Protein AF-A0A6G1RM75-F1 (afdb_monomer)

pLDDT: mean 82.22, std 10.45, range [42.59, 94.31]

Organism: NCBI:txid2861861

Structure (mmCIF, N/CA/C/O backbone):
data_AF-A0A6G1RM75-F1
#
_entry.id   AF-A0A6G1RM75-F1
#
loop_
_atom_site.group_PDB
_atom_site.id
_atom_site.type_symbol
_atom_site.label_atom_id
_atom_site.label_alt_id
_atom_site.label_comp_id
_atom_site.label_asym_id
_atom_site.label_entity_id
_atom_site.label_seq_id
_atom_site.pdbx_PDB_ins_code
_atom_site.Cartn_x
_atom_site.Cartn_y
_atom_site.Cartn_z
_atom_site.occupancy
_atom_site.B_iso_or_equiv
_atom_site.auth_seq_id
_atom_site.auth_comp_id
_atom_site.auth_asym_id
_atom_site.auth_atom_id
_atom_site.pdbx_PDB_model_num
ATOM 1 N N . PRO A 1 1 ? 37.727 2.364 -13.335 1.00 48.12 1 PRO A N 1
ATOM 2 C CA . PRO A 1 1 ? 36.767 2.348 -14.468 1.00 48.12 1 PRO A CA 1
ATOM 3 C C . PRO A 1 1 ? 36.739 3.735 -15.129 1.00 48.12 1 PRO A C 1
ATOM 5 O O . PRO A 1 1 ? 36.693 4.716 -14.390 1.00 48.12 1 PRO A O 1
ATOM 8 N N . PRO A 1 2 ? 36.860 3.848 -16.465 1.00 53.53 2 PRO A N 1
ATOM 9 C CA . PRO A 1 2 ? 36.767 5.145 -17.134 1.00 53.53 2 PRO A CA 1
ATOM 10 C C . PRO A 1 2 ? 35.375 5.752 -16.913 1.00 53.53 2 PRO A C 1
ATOM 12 O O . PRO A 1 2 ? 34.381 5.029 -16.854 1.00 53.53 2 PRO A O 1
ATOM 15 N N . SER A 1 3 ? 35.308 7.073 -16.757 1.00 58.34 3 SER A N 1
ATOM 16 C CA . SER A 1 3 ? 34.058 7.808 -16.573 1.00 58.34 3 SER A CA 1
ATOM 17 C C . SER A 1 3 ? 33.200 7.714 -17.839 1.00 58.34 3 SER A C 1
ATOM 19 O O . SER A 1 3 ? 33.550 8.264 -18.885 1.00 58.34 3 SER A O 1
ATOM 21 N N . CYS A 1 4 ? 32.068 7.010 -17.741 1.00 59.19 4 CYS A N 1
ATOM 22 C CA . CYS A 1 4 ? 31.137 6.788 -18.853 1.00 59.19 4 CYS A CA 1
ATOM 23 C C . CYS A 1 4 ? 30.485 8.075 -19.396 1.00 59.19 4 CYS A C 1
ATOM 25 O O . CYS A 1 4 ? 30.002 8.064 -20.524 1.00 59.19 4 CYS A O 1
ATOM 27 N N . ASP A 1 5 ? 30.534 9.184 -18.652 1.00 59.59 5 ASP A N 1
ATOM 28 C CA . ASP A 1 5 ? 29.843 10.439 -18.986 1.00 59.59 5 ASP A CA 1
ATOM 29 C C . ASP A 1 5 ? 30.805 11.579 -19.367 1.00 59.59 5 ASP A C 1
ATOM 31 O O . ASP A 1 5 ? 30.574 12.743 -19.058 1.00 59.59 5 ASP A O 1
ATOM 35 N N . SER A 1 6 ? 31.921 11.264 -20.031 1.00 58.75 6 SER A N 1
ATOM 36 C CA . SER A 1 6 ? 32.972 12.266 -20.301 1.00 58.75 6 SER A CA 1
ATOM 37 C C . SER A 1 6 ? 32.755 13.095 -21.576 1.00 58.75 6 SER A C 1
ATOM 39 O O . SER A 1 6 ? 33.543 13.995 -21.852 1.00 58.75 6 SER A O 1
ATOM 41 N N . GLY A 1 7 ? 31.724 12.809 -22.382 1.00 61.44 7 GLY A N 1
ATOM 42 C CA . GLY A 1 7 ? 31.511 13.496 -23.660 1.00 61.44 7 GLY A CA 1
ATOM 43 C C . GLY A 1 7 ? 30.042 13.672 -24.030 1.00 61.44 7 GLY A C 1
ATOM 44 O O . GLY A 1 7 ? 29.307 12.696 -24.134 1.00 61.44 7 GLY A O 1
ATOM 45 N N . THR A 1 8 ? 29.639 14.914 -24.301 1.00 63.06 8 THR A N 1
ATOM 46 C CA . THR A 1 8 ? 28.294 15.326 -24.757 1.00 63.06 8 THR A CA 1
ATOM 47 C C . THR A 1 8 ? 28.169 15.411 -26.288 1.00 63.06 8 THR A C 1
ATOM 49 O O . THR A 1 8 ? 27.223 15.986 -26.815 1.00 63.06 8 THR A O 1
ATOM 52 N N . GLY A 1 9 ? 29.141 14.868 -27.031 1.00 65.75 9 GLY A N 1
ATOM 53 C CA . GLY A 1 9 ? 29.203 14.962 -28.497 1.00 65.75 9 GLY A CA 1
ATOM 54 C C . GLY A 1 9 ? 28.141 14.134 -29.238 1.00 65.75 9 GLY A C 1
ATOM 55 O O . GLY A 1 9 ? 27.412 13.345 -28.642 1.00 65.75 9 GLY A O 1
ATOM 56 N N . GLN A 1 10 ? 28.090 14.247 -30.570 1.00 61.88 10 GLN A N 1
ATOM 57 C CA . GLN A 1 10 ? 27.105 13.557 -31.429 1.00 61.88 10 GLN A CA 1
ATOM 58 C C . GLN A 1 10 ? 27.138 12.019 -31.363 1.00 61.88 10 GLN A C 1
ATOM 60 O O . GLN A 1 10 ? 26.156 11.383 -31.725 1.00 61.88 10 GLN A O 1
ATOM 65 N N . ASN A 1 11 ? 28.220 11.415 -30.868 1.00 65.56 11 ASN A N 1
ATOM 66 C CA . ASN A 1 11 ? 28.326 9.963 -30.668 1.00 65.56 11 ASN A CA 1
ATOM 67 C C . ASN A 1 11 ? 27.984 9.522 -29.234 1.00 65.56 11 ASN A C 1
ATOM 69 O O . ASN A 1 11 ? 28.179 8.363 -28.881 1.00 65.56 11 ASN A O 1
ATOM 73 N N . SER A 1 12 ? 27.495 10.436 -28.394 1.00 70.88 12 SER A N 1
ATOM 74 C CA . SER A 1 12 ? 27.202 10.162 -26.989 1.00 70.88 12 SER A CA 1
ATOM 75 C C . SER A 1 12 ? 25.764 9.691 -26.754 1.00 70.88 12 SER A C 1
ATOM 77 O O . SER A 1 12 ? 24.864 9.906 -27.571 1.00 70.88 12 SER A O 1
ATOM 79 N N . ARG A 1 13 ? 25.540 9.074 -25.586 1.00 72.12 13 ARG A N 1
ATOM 80 C CA . ARG A 1 13 ? 24.222 8.635 -25.093 1.00 72.12 13 ARG A CA 1
ATOM 81 C C . ARG A 1 13 ? 23.203 9.781 -25.006 1.00 72.12 13 ARG A C 1
ATOM 83 O O . ARG A 1 13 ? 22.005 9.532 -25.095 1.00 72.12 13 ARG A O 1
ATOM 90 N N . TRP A 1 14 ? 23.676 11.021 -24.892 1.00 73.75 14 TRP A N 1
ATOM 91 C CA . TRP A 1 14 ? 22.877 12.232 -24.693 1.00 73.75 14 TRP A CA 1
ATOM 92 C C . TRP A 1 14 ? 21.996 12.636 -25.890 1.00 73.75 14 TRP A C 1
ATOM 94 O O . TRP A 1 14 ? 21.199 13.564 -25.798 1.00 73.75 14 TRP A O 1
ATOM 104 N N . ARG A 1 15 ? 22.104 11.951 -27.033 1.00 81.38 15 ARG A N 1
ATOM 105 C CA . ARG A 1 15 ? 21.191 12.150 -28.177 1.00 81.38 15 ARG A CA 1
ATOM 106 C C . ARG A 1 15 ? 19.984 11.210 -28.176 1.00 81.38 15 ARG A C 1
ATOM 108 O O . ARG A 1 15 ? 19.078 11.384 -28.988 1.00 81.38 15 ARG A O 1
ATOM 115 N N . LEU A 1 16 ? 20.019 10.171 -27.345 1.00 86.44 16 LEU A N 1
ATOM 116 C CA . LEU A 1 16 ? 19.006 9.123 -27.328 1.00 86.44 16 LEU A CA 1
ATOM 117 C C . LEU A 1 16 ? 17.755 9.615 -26.604 1.00 86.44 16 LEU A C 1
ATOM 119 O O . LEU A 1 16 ? 17.845 10.308 -25.592 1.00 86.44 16 LEU A O 1
ATOM 123 N N . ARG A 1 17 ? 16.590 9.226 -27.119 1.00 89.25 17 ARG A N 1
ATOM 124 C CA . ARG A 1 17 ? 15.299 9.477 -26.469 1.00 89.25 17 ARG A CA 1
ATOM 125 C C . ARG A 1 17 ? 14.795 8.191 -25.840 1.00 89.25 17 ARG A C 1
ATOM 127 O O . ARG A 1 17 ? 14.909 7.133 -26.456 1.00 89.25 17 ARG A O 1
ATOM 134 N N . TYR A 1 18 ? 14.234 8.286 -24.642 1.00 90.56 18 TYR A N 1
ATOM 135 C CA . TYR A 1 18 ? 13.710 7.134 -23.913 1.00 90.56 18 TYR A CA 1
ATOM 136 C C . TYR A 1 18 ? 12.201 7.278 -23.780 1.00 90.56 18 TYR A C 1
ATOM 138 O O . TYR A 1 18 ? 11.709 8.105 -23.018 1.00 90.56 18 TYR A O 1
ATOM 146 N N . ASP A 1 19 ? 11.462 6.470 -24.523 1.00 92.31 19 ASP A N 1
ATOM 147 C CA . ASP A 1 19 ? 10.013 6.418 -24.425 1.00 92.31 19 ASP A CA 1
ATOM 148 C C . ASP A 1 19 ? 9.615 5.361 -23.395 1.00 92.31 19 ASP A C 1
ATOM 150 O O . ASP A 1 19 ? 9.915 4.178 -23.572 1.00 92.31 19 ASP A O 1
ATOM 154 N N . VAL A 1 20 ? 8.922 5.773 -22.334 1.00 92.50 20 VAL A N 1
ATOM 155 C CA . VAL A 1 20 ? 8.432 4.866 -21.291 1.00 92.50 20 VAL A CA 1
ATOM 156 C C . VAL A 1 20 ? 7.000 4.449 -21.611 1.00 92.50 20 VAL A C 1
ATOM 158 O O . VAL A 1 20 ? 6.109 5.290 -21.766 1.00 92.50 20 VAL A O 1
ATOM 161 N N . TYR A 1 21 ? 6.786 3.141 -21.694 1.00 93.56 21 TYR A N 1
ATOM 162 C CA . TYR A 1 21 ? 5.499 2.503 -21.938 1.00 93.56 21 TYR A CA 1
ATOM 163 C C . TYR A 1 21 ? 5.029 1.756 -20.695 1.00 93.56 21 TYR A C 1
ATOM 165 O O . TYR A 1 21 ? 5.824 1.147 -19.975 1.00 93.56 21 TYR A O 1
ATOM 173 N N . GLN A 1 22 ? 3.718 1.778 -20.484 1.00 93.00 22 GLN A N 1
ATOM 174 C CA . GLN A 1 22 ? 3.038 1.048 -19.423 1.00 93.00 22 GLN A CA 1
ATOM 175 C C . GLN A 1 22 ? 2.008 0.090 -20.023 1.00 93.00 22 GLN A C 1
ATOM 177 O O . GLN A 1 22 ? 1.316 0.420 -20.990 1.00 93.00 22 GLN A O 1
ATOM 182 N N . TYR A 1 23 ? 1.890 -1.090 -19.426 1.00 92.25 23 TYR A N 1
ATOM 183 C CA . TYR A 1 23 ? 0.908 -2.098 -19.791 1.00 92.25 23 TYR A CA 1
ATOM 184 C C . TYR A 1 23 ? 0.269 -2.716 -18.555 1.00 92.25 23 TYR A C 1
ATOM 186 O O . TYR A 1 23 ? 0.967 -3.235 -17.685 1.00 92.25 23 TYR A O 1
ATOM 194 N N . PHE A 1 24 ? -1.058 -2.680 -18.496 1.00 90.25 24 PHE A N 1
ATOM 195 C CA . PHE A 1 24 ? -1.825 -3.255 -17.398 1.00 90.25 24 PHE A CA 1
ATOM 196 C C . PHE A 1 24 ? -2.121 -4.731 -17.658 1.00 90.25 24 PHE A C 1
ATOM 198 O O . PHE A 1 24 ? -2.538 -5.114 -18.752 1.00 90.25 24 PHE A O 1
ATOM 205 N N . LEU A 1 25 ? -1.911 -5.555 -16.638 1.00 89.50 25 LEU A N 1
ATOM 206 C CA . LEU A 1 25 ? -2.317 -6.952 -16.636 1.00 89.50 25 LEU A CA 1
ATOM 207 C C . LEU A 1 25 ? -3.803 -7.086 -16.289 1.00 89.50 25 LEU A C 1
ATOM 209 O O . LEU A 1 25 ? -4.394 -6.162 -15.723 1.00 89.50 25 LEU A O 1
ATOM 213 N N . PRO A 1 26 ? -4.417 -8.234 -16.623 1.00 84.94 26 PRO A N 1
ATOM 214 C CA . PRO A 1 26 ? -5.763 -8.541 -16.163 1.00 84.94 26 PRO A CA 1
ATOM 215 C C . PRO A 1 26 ? -5.856 -8.504 -14.631 1.00 84.94 26 PRO A C 1
ATOM 217 O O . PRO A 1 26 ? -4.990 -9.023 -13.924 1.00 84.94 26 PRO A O 1
ATOM 220 N N . GLU A 1 27 ? -6.932 -7.894 -14.133 1.00 76.75 27 GLU A N 1
ATOM 221 C CA . GLU A 1 27 ? -7.239 -7.822 -12.704 1.00 76.75 27 GLU A CA 1
ATOM 222 C C . GLU A 1 27 ? -7.445 -9.226 -12.117 1.00 76.75 27 GLU A C 1
ATOM 224 O O . GLU A 1 27 ? -8.072 -10.083 -12.739 1.00 76.75 27 GLU A O 1
ATOM 229 N N . ASN A 1 28 ? -6.966 -9.443 -10.885 1.00 68.38 28 ASN A N 1
ATOM 230 C CA . ASN A 1 28 ? -7.196 -10.663 -10.092 1.00 68.38 28 ASN A CA 1
ATOM 231 C C . ASN A 1 28 ? -6.602 -11.968 -10.686 1.00 68.38 28 ASN A C 1
ATOM 233 O O . ASN A 1 28 ? -6.779 -13.037 -10.104 1.00 68.38 28 ASN A O 1
ATOM 237 N N . GLU A 1 29 ? -5.855 -11.885 -11.792 1.00 74.56 29 GLU A N 1
ATOM 238 C CA . GLU A 1 29 ? -5.173 -13.006 -12.452 1.00 74.56 29 GLU A CA 1
ATOM 239 C C . GLU A 1 29 ? -3.662 -12.957 -12.178 1.00 74.56 29 GLU A C 1
ATOM 241 O O . GLU A 1 29 ? -2.879 -12.283 -12.850 1.00 74.56 29 GLU A O 1
ATOM 246 N N . LEU A 1 30 ? -3.246 -13.692 -11.146 1.00 76.31 30 LEU A N 1
ATOM 247 C CA . LEU A 1 30 ? -1.877 -13.713 -10.607 1.00 76.31 30 LEU A CA 1
ATOM 248 C C . LEU A 1 30 ? -1.059 -14.924 -11.097 1.00 76.31 30 LEU A C 1
ATOM 250 O O . LEU A 1 30 ? -0.042 -15.281 -10.507 1.00 76.31 30 LEU A O 1
ATOM 254 N N . SER A 1 31 ? -1.519 -15.583 -12.163 1.00 82.94 31 SER A N 1
ATOM 255 C CA . SER A 1 31 ? -0.867 -16.764 -12.734 1.00 82.94 31 SER A CA 1
ATOM 256 C C . SER A 1 31 ? 0.430 -16.404 -13.461 1.00 82.94 31 SER A C 1
ATOM 258 O O . SER A 1 31 ? 0.453 -15.526 -14.327 1.00 82.94 31 SER A O 1
ATOM 260 N N . GLU A 1 32 ? 1.501 -17.148 -13.177 1.00 84.19 32 GLU A N 1
ATOM 261 C CA . GLU A 1 32 ? 2.795 -16.999 -13.852 1.00 84.19 32 GLU A CA 1
ATOM 262 C C . GLU A 1 32 ? 2.680 -17.216 -15.368 1.00 84.19 32 GLU A C 1
ATOM 264 O O . GLU A 1 32 ? 3.305 -16.508 -16.156 1.00 84.19 32 GLU A O 1
ATOM 269 N N . VAL A 1 33 ? 1.817 -18.142 -15.799 1.00 87.94 33 VAL A N 1
ATOM 270 C CA . VAL A 1 33 ? 1.594 -18.432 -17.225 1.00 87.94 33 VAL A CA 1
ATOM 271 C C . VAL A 1 33 ? 0.993 -17.220 -17.936 1.00 87.94 33 VAL A C 1
ATOM 273 O O . VAL A 1 33 ? 1.413 -16.862 -19.041 1.00 87.94 33 VAL A O 1
ATOM 276 N N . VAL A 1 34 ? 0.037 -16.557 -17.281 1.00 88.69 34 VAL A N 1
ATOM 277 C CA . VAL A 1 34 ? -0.588 -15.334 -17.792 1.00 88.69 34 VAL A CA 1
ATOM 278 C C . VAL A 1 34 ? 0.457 -14.221 -17.842 1.00 88.69 34 VAL A C 1
ATOM 280 O O . VAL A 1 34 ? 0.658 -13.637 -18.910 1.00 88.69 34 VAL A O 1
ATOM 283 N N . LEU A 1 35 ? 1.210 -14.002 -16.760 1.00 89.19 35 LEU A N 1
ATOM 284 C CA . LEU A 1 35 ? 2.291 -13.012 -16.701 1.00 89.19 35 LEU A CA 1
ATOM 285 C C . LEU A 1 35 ? 3.308 -13.198 -17.836 1.00 89.19 35 LEU A C 1
ATOM 287 O O . LEU A 1 35 ? 3.581 -12.252 -18.574 1.00 89.19 35 LEU A O 1
ATOM 291 N N . MET A 1 36 ? 3.820 -14.413 -18.032 1.00 90.12 36 MET A N 1
ATOM 292 C CA . MET A 1 36 ? 4.802 -14.704 -19.082 1.00 90.12 36 MET A CA 1
ATOM 293 C C . MET A 1 36 ? 4.244 -14.450 -20.483 1.00 90.12 36 MET A C 1
ATOM 295 O O . MET A 1 36 ? 4.944 -13.912 -21.345 1.00 90.12 36 MET A O 1
ATOM 299 N N . SER A 1 37 ? 2.964 -14.762 -20.712 1.00 91.56 37 SER A N 1
ATOM 300 C CA . SER A 1 37 ? 2.308 -14.468 -21.989 1.00 91.56 37 SER A CA 1
ATOM 301 C C . SER A 1 37 ? 2.236 -12.960 -22.275 1.00 91.56 37 SER A C 1
ATOM 303 O O . SER A 1 37 ? 2.428 -12.541 -23.419 1.00 91.56 37 SER A O 1
ATOM 305 N N . HIS A 1 38 ? 2.033 -12.132 -21.244 1.00 91.62 38 HIS A N 1
ATOM 306 C CA . HIS A 1 38 ? 1.991 -10.674 -21.364 1.00 91.62 38 HIS A CA 1
ATOM 307 C C . HIS A 1 38 ? 3.389 -10.043 -21.434 1.00 91.62 38 HIS A C 1
ATOM 309 O O . HIS A 1 38 ? 3.587 -9.112 -22.213 1.00 91.62 38 HIS A O 1
ATOM 315 N N . ILE A 1 39 ? 4.385 -10.591 -20.732 1.00 91.75 39 ILE A N 1
ATOM 316 C CA . ILE A 1 39 ? 5.795 -10.190 -20.876 1.00 91.75 39 ILE A CA 1
ATOM 317 C C . ILE A 1 39 ? 6.269 -10.423 -22.312 1.00 91.75 39 ILE A C 1
ATOM 319 O O . ILE A 1 39 ? 6.915 -9.556 -22.897 1.00 91.75 39 ILE A O 1
ATOM 323 N N . ARG A 1 40 ? 5.886 -11.549 -22.927 1.00 91.62 40 ARG A N 1
ATOM 324 C CA . ARG A 1 40 ? 6.205 -11.830 -24.333 1.00 91.62 40 ARG A CA 1
ATOM 325 C C . ARG A 1 40 ? 5.571 -10.822 -25.295 1.00 91.62 40 ARG A C 1
ATOM 327 O O . ARG A 1 40 ? 6.176 -10.487 -26.304 1.00 91.62 40 ARG A O 1
ATOM 334 N N . LYS A 1 41 ? 4.385 -10.293 -24.982 1.00 90.44 41 LYS A N 1
ATOM 335 C CA . LYS A 1 41 ? 3.769 -9.192 -25.750 1.00 90.44 41 LYS A CA 1
ATOM 336 C C . LYS A 1 41 ? 4.479 -7.848 -25.536 1.00 90.44 41 LYS A C 1
ATOM 338 O O . LYS A 1 41 ? 4.269 -6.922 -26.314 1.00 90.44 41 LYS A O 1
ATOM 343 N N . MET A 1 42 ? 5.324 -7.737 -24.516 1.00 91.00 42 MET A N 1
ATOM 344 C CA . MET A 1 42 ? 6.064 -6.530 -24.142 1.00 91.00 42 MET A CA 1
ATOM 345 C C . MET A 1 42 ? 7.571 -6.647 -24.401 1.00 91.00 42 MET A C 1
ATOM 347 O O . MET A 1 42 ? 8.329 -5.844 -23.869 1.00 91.00 42 MET A O 1
ATOM 351 N N . SER A 1 43 ? 8.032 -7.617 -25.199 1.00 89.62 43 SER A N 1
ATOM 352 C CA . SER A 1 43 ? 9.465 -7.812 -25.472 1.00 89.62 43 SER A CA 1
ATOM 353 C C . SER A 1 43 ? 9.961 -7.110 -26.740 1.00 89.62 43 SER A C 1
ATOM 355 O O . SER A 1 43 ? 11.106 -6.668 -26.788 1.00 89.62 43 SER A O 1
ATOM 357 N N . GLU A 1 44 ? 9.123 -7.000 -27.772 1.00 92.75 44 GLU A N 1
ATOM 358 C CA . GLU A 1 44 ? 9.506 -6.437 -29.070 1.00 92.75 44 GLU A CA 1
ATOM 359 C C . GLU A 1 44 ? 8.962 -5.020 -29.260 1.00 92.75 44 GLU A C 1
ATOM 361 O O . GLU A 1 44 ? 7.811 -4.744 -28.928 1.00 92.75 44 GLU A O 1
ATOM 366 N N . VAL A 1 45 ? 9.754 -4.129 -29.872 1.00 91.25 45 VAL A N 1
ATOM 367 C CA . VAL A 1 45 ? 9.397 -2.714 -30.100 1.00 91.25 45 VAL A CA 1
ATOM 368 C C . VAL A 1 45 ? 8.014 -2.555 -30.740 1.00 91.25 45 VAL A C 1
ATOM 370 O O . VAL A 1 45 ? 7.222 -1.734 -30.280 1.00 91.25 45 VAL A O 1
ATOM 373 N N . GLN A 1 46 ? 7.710 -3.328 -31.788 1.00 91.88 46 GLN A N 1
ATOM 374 C CA . GLN A 1 46 ? 6.424 -3.235 -32.491 1.00 91.88 46 GLN A CA 1
ATOM 375 C C . GLN A 1 46 ? 5.261 -3.670 -31.596 1.00 91.88 46 GLN A C 1
ATOM 377 O O . GLN A 1 46 ? 4.239 -2.991 -31.518 1.00 91.88 46 GLN A O 1
ATOM 382 N N . SER A 1 47 ? 5.446 -4.763 -30.857 1.00 91.19 47 SER A N 1
ATOM 383 C CA . SER A 1 47 ? 4.436 -5.289 -29.941 1.00 91.19 47 SER A CA 1
ATOM 384 C C . SER A 1 47 ? 4.205 -4.364 -28.740 1.00 91.19 47 SER A C 1
ATOM 386 O O . SER A 1 47 ? 3.065 -4.195 -28.310 1.00 91.19 47 SER A O 1
ATOM 388 N N . ILE A 1 48 ? 5.251 -3.699 -28.239 1.00 92.94 48 ILE A N 1
ATOM 389 C CA . ILE A 1 48 ? 5.136 -2.699 -27.167 1.00 92.94 48 ILE A CA 1
ATOM 390 C C . ILE A 1 48 ? 4.336 -1.491 -27.655 1.00 92.94 48 ILE A C 1
ATOM 392 O O . ILE A 1 48 ? 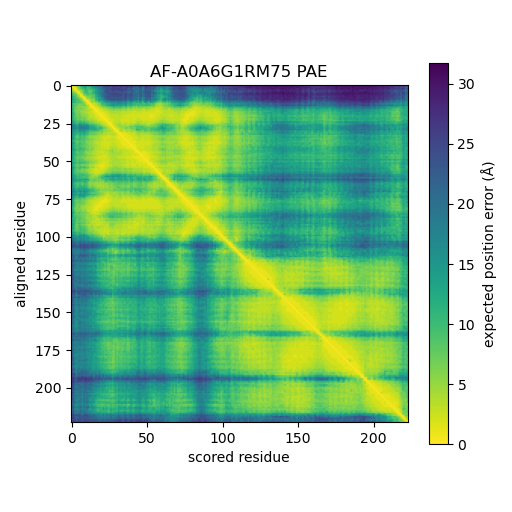3.418 -1.064 -26.968 1.00 92.94 48 ILE A O 1
ATOM 396 N N . LYS A 1 49 ? 4.632 -0.966 -28.851 1.00 91.62 49 LYS A N 1
ATOM 397 C CA . LYS A 1 49 ? 3.887 0.169 -29.424 1.00 91.62 49 LYS A CA 1
ATOM 398 C C . LYS A 1 49 ? 2.424 -0.168 -29.725 1.00 91.62 49 LYS A C 1
ATOM 400 O O . LYS A 1 49 ? 1.584 0.720 -29.658 1.00 91.62 49 LYS A O 1
ATOM 405 N N . ALA A 1 50 ? 2.128 -1.423 -30.063 1.00 93.06 50 ALA A N 1
ATOM 406 C CA . ALA A 1 50 ? 0.772 -1.872 -30.369 1.00 93.06 50 ALA A CA 1
ATOM 407 C C . ALA A 1 50 ? -0.085 -2.119 -29.117 1.00 93.06 50 ALA A C 1
ATOM 409 O O . ALA A 1 50 ? -1.283 -1.854 -29.138 1.00 93.06 50 ALA A O 1
ATOM 410 N N . ASN A 1 51 ? 0.510 -2.648 -28.043 1.00 91.75 51 ASN A N 1
ATOM 411 C CA . ASN A 1 51 ? -0.232 -3.070 -26.849 1.00 91.75 51 ASN A CA 1
ATOM 412 C C . ASN A 1 51 ? -0.077 -2.114 -25.657 1.00 91.75 51 ASN A C 1
ATOM 414 O O . ASN A 1 51 ? -0.933 -2.096 -24.777 1.00 91.75 51 ASN A O 1
ATOM 418 N N . GLY A 1 52 ? 1.029 -1.376 -25.583 1.00 90.12 52 GLY A N 1
ATOM 419 C CA . GLY A 1 52 ? 1.377 -0.506 -24.463 1.00 90.12 52 GLY A CA 1
ATOM 420 C C . GLY A 1 52 ? 0.931 0.933 -24.660 1.00 90.12 52 GLY A C 1
ATOM 421 O O . GLY A 1 52 ? 0.815 1.430 -25.777 1.00 90.12 52 GLY A O 1
ATOM 422 N N . ILE A 1 53 ? 0.737 1.629 -23.544 1.00 92.50 53 ILE A N 1
ATOM 423 C CA . ILE A 1 53 ? 0.390 3.047 -23.523 1.00 92.50 53 ILE A CA 1
ATOM 424 C C . ILE A 1 53 ? 1.671 3.841 -23.275 1.00 92.50 53 ILE A C 1
ATOM 426 O O . ILE A 1 53 ? 2.353 3.631 -22.269 1.00 92.50 53 ILE A O 1
ATOM 430 N N . LYS A 1 54 ? 2.015 4.748 -24.196 1.00 92.88 54 LYS A N 1
ATOM 431 C CA . LYS A 1 54 ? 3.156 5.655 -24.030 1.00 92.88 54 LYS A CA 1
ATOM 432 C C . LYS A 1 54 ? 2.821 6.691 -22.960 1.00 92.88 54 LYS A C 1
ATOM 434 O O . LYS A 1 54 ? 1.892 7.472 -23.143 1.00 92.88 54 LYS A O 1
ATOM 439 N N . MET A 1 55 ? 3.592 6.717 -21.878 1.00 90.06 55 MET A N 1
ATOM 440 C CA . MET A 1 55 ? 3.356 7.631 -20.758 1.00 90.06 55 MET A CA 1
ATOM 441 C C . MET A 1 55 ? 4.148 8.925 -20.900 1.00 90.06 55 MET A C 1
ATOM 443 O O . MET A 1 55 ? 3.615 10.013 -20.710 1.00 90.06 55 MET A O 1
ATOM 447 N N . LEU A 1 56 ? 5.428 8.813 -21.251 1.00 89.81 56 LEU A N 1
ATOM 448 C CA . LEU A 1 56 ? 6.341 9.949 -21.318 1.00 89.81 56 LEU A CA 1
ATOM 449 C C . LEU A 1 56 ? 7.557 9.646 -22.183 1.00 89.81 56 LEU A C 1
ATOM 451 O O . LEU A 1 56 ? 7.884 8.493 -22.461 1.00 89.81 56 LEU A O 1
ATOM 455 N N . THR A 1 57 ? 8.198 10.722 -22.626 1.00 89.06 57 THR A N 1
ATOM 456 C CA . THR A 1 57 ? 9.460 10.698 -23.368 1.00 89.06 57 THR A CA 1
ATOM 457 C C . THR A 1 57 ? 10.482 11.430 -22.523 1.00 89.06 57 THR A C 1
ATOM 459 O O . THR A 1 57 ? 10.266 12.598 -22.221 1.00 89.06 57 THR A O 1
ATOM 462 N N . LEU A 1 58 ? 11.559 10.755 -22.141 1.00 86.75 58 LEU A N 1
ATOM 463 C CA . LEU A 1 58 ? 12.677 11.370 -21.439 1.00 86.75 58 LEU A CA 1
ATOM 464 C C . LEU A 1 58 ? 13.765 11.740 -22.438 1.00 86.75 58 LEU A C 1
ATOM 466 O O . LEU A 1 58 ? 14.168 10.938 -23.293 1.00 86.75 58 LEU A O 1
ATOM 470 N N . THR A 1 59 ? 14.244 12.962 -22.289 1.00 84.25 59 THR A N 1
ATOM 471 C CA . THR A 1 59 ? 15.419 13.497 -22.959 1.00 84.25 59 THR A CA 1
ATOM 472 C C . THR A 1 59 ? 16.554 13.690 -21.954 1.00 84.25 59 THR A C 1
ATOM 474 O O . THR A 1 59 ? 16.428 13.379 -20.774 1.00 84.25 59 THR A O 1
ATOM 477 N N . THR A 1 60 ? 17.696 14.164 -22.435 1.00 75.88 60 THR A N 1
ATOM 478 C CA . THR A 1 60 ? 18.910 14.390 -21.637 1.00 75.88 60 THR A CA 1
ATOM 479 C C . THR A 1 60 ? 18.720 15.346 -20.466 1.00 75.88 60 THR A C 1
ATOM 481 O O . THR A 1 60 ? 19.314 15.132 -19.412 1.00 75.88 60 THR A O 1
ATOM 484 N N . ASP A 1 61 ? 17.889 16.370 -20.645 1.00 73.88 61 ASP A N 1
ATOM 485 C CA . ASP A 1 61 ? 17.669 17.403 -19.631 1.00 73.88 61 ASP A CA 1
ATOM 486 C C . ASP A 1 61 ? 16.617 16.985 -18.589 1.00 73.88 61 ASP A C 1
ATOM 488 O O . ASP A 1 61 ? 16.459 17.637 -17.554 1.00 73.88 61 ASP A O 1
ATOM 492 N N . ASP A 1 62 ? 15.911 15.877 -18.835 1.00 76.31 62 ASP A N 1
ATOM 493 C CA . ASP A 1 62 ? 14.862 15.380 -17.956 1.00 76.31 62 ASP A CA 1
ATOM 494 C C . ASP A 1 62 ?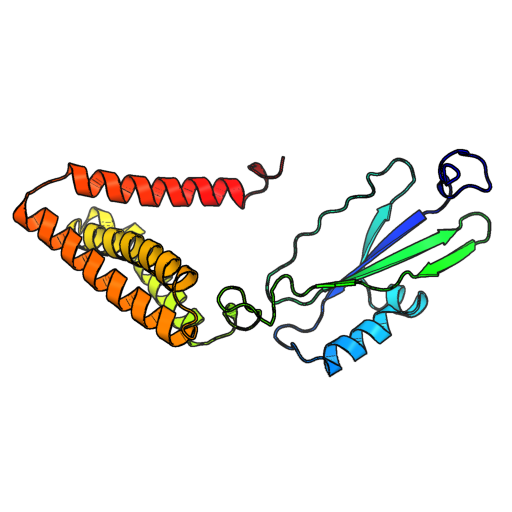 15.434 14.507 -16.833 1.00 76.31 62 ASP A C 1
ATOM 496 O O . ASP A 1 62 ? 16.382 13.734 -17.006 1.00 76.31 62 ASP A O 1
ATOM 500 N N . LYS A 1 63 ? 14.807 14.570 -15.651 1.00 71.88 63 LYS A N 1
ATOM 501 C CA . LYS A 1 63 ? 15.131 13.643 -14.561 1.00 71.88 63 LYS A CA 1
ATOM 502 C C . LYS A 1 63 ? 14.843 12.208 -15.006 1.00 71.88 63 LYS A C 1
ATOM 504 O O . LYS A 1 63 ? 13.736 11.880 -15.420 1.00 71.88 63 LYS A O 1
ATOM 509 N N . THR A 1 64 ? 15.821 11.327 -14.818 1.00 76.38 64 THR A N 1
ATOM 510 C CA . THR A 1 64 ? 15.711 9.892 -15.128 1.00 76.38 64 THR A CA 1
ATOM 511 C C . THR A 1 64 ? 14.850 9.110 -14.133 1.00 76.38 64 THR A C 1
ATOM 513 O O . THR A 1 64 ? 14.495 7.964 -14.402 1.00 76.38 64 THR A O 1
ATOM 516 N N . ASN A 1 65 ? 14.494 9.722 -13.001 1.00 77.31 65 ASN A N 1
ATOM 517 C CA . ASN A 1 65 ? 13.595 9.140 -12.011 1.00 77.31 65 ASN A CA 1
ATOM 518 C C . ASN A 1 65 ? 12.157 9.548 -12.311 1.00 77.31 65 ASN A C 1
ATOM 520 O O . ASN A 1 65 ? 11.815 10.731 -12.267 1.00 77.31 65 ASN A O 1
ATOM 524 N N . VAL A 1 66 ? 11.322 8.548 -12.564 1.00 79.19 66 VAL A N 1
ATOM 525 C CA . VAL A 1 66 ? 9.915 8.721 -12.906 1.00 79.19 66 VAL A CA 1
ATOM 526 C C . VAL A 1 66 ? 9.065 7.984 -11.885 1.00 79.19 66 VAL A C 1
ATOM 528 O O . VAL A 1 66 ? 9.356 6.840 -11.539 1.00 79.19 66 VAL A O 1
ATOM 531 N N . TYR A 1 67 ? 8.011 8.644 -11.417 1.00 81.25 67 TYR A N 1
ATOM 532 C CA . TYR A 1 67 ? 7.082 8.097 -10.437 1.00 81.25 67 TYR A CA 1
ATOM 533 C C . TYR A 1 67 ? 5.728 7.860 -11.093 1.00 81.25 67 TYR A C 1
ATOM 535 O O . TYR A 1 67 ? 5.202 8.732 -11.783 1.00 81.25 67 TYR A O 1
ATOM 543 N N . PHE A 1 68 ? 5.160 6.682 -10.852 1.00 80.69 68 PHE A N 1
ATOM 544 C CA . PHE A 1 68 ? 3.846 6.301 -11.350 1.00 80.69 68 PHE A CA 1
ATOM 545 C C . PHE A 1 68 ? 2.968 5.858 -10.188 1.00 80.69 68 PHE A C 1
ATOM 547 O O . PHE A 1 68 ? 3.391 5.062 -9.348 1.00 80.69 68 PHE A O 1
ATOM 554 N N . SER A 1 69 ? 1.724 6.330 -10.164 1.00 77.38 69 SER A N 1
ATOM 555 C CA . SER A 1 69 ? 0.711 5.795 -9.259 1.00 77.38 69 SER A CA 1
ATOM 556 C C . SER A 1 69 ? 0.289 4.414 -9.752 1.00 77.38 69 SER A C 1
ATOM 558 O O . SER A 1 69 ? -0.153 4.258 -10.887 1.00 77.38 69 SER A O 1
ATOM 5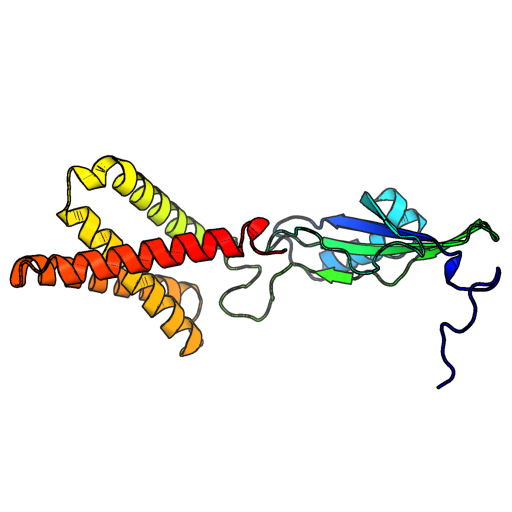60 N N . SER A 1 70 ? 0.457 3.403 -8.907 1.00 73.31 70 SER A N 1
ATOM 561 C CA . SER A 1 70 ? 0.071 2.018 -9.186 1.00 73.31 70 SER A CA 1
ATOM 562 C C . SER A 1 70 ? -0.847 1.529 -8.071 1.00 73.31 70 SER A C 1
ATOM 564 O O . SER A 1 70 ? -0.675 1.927 -6.917 1.00 73.31 70 SER A O 1
ATOM 566 N N . LEU A 1 71 ? -1.839 0.708 -8.416 1.00 72.19 71 LEU A N 1
ATOM 567 C CA . LEU A 1 71 ? -2.786 0.167 -7.445 1.00 72.19 71 LEU A CA 1
ATOM 568 C C . LEU A 1 71 ? -2.329 -1.221 -6.962 1.00 72.19 71 LEU A C 1
ATOM 570 O O . LEU A 1 71 ? -2.020 -2.071 -7.801 1.00 72.19 71 LEU A O 1
ATOM 574 N N . PRO A 1 72 ? -2.346 -1.484 -5.641 1.00 72.00 72 PRO A N 1
ATOM 575 C CA . PRO A 1 72 ? -1.986 -2.787 -5.089 1.00 72.00 72 PRO A CA 1
ATOM 576 C C . PRO A 1 7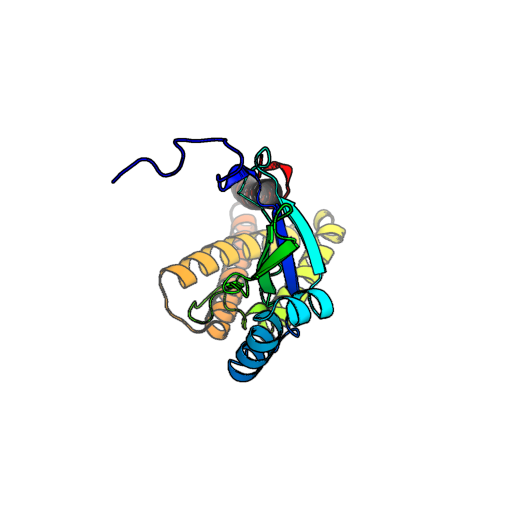2 ? -2.895 -3.891 -5.630 1.00 72.00 72 PRO A C 1
ATOM 578 O O . PRO A 1 72 ? -4.119 -3.774 -5.599 1.00 72.00 72 PRO A O 1
ATOM 581 N N . GLY A 1 73 ? -2.286 -4.976 -6.116 1.00 71.75 73 GLY A N 1
ATOM 582 C CA . GLY A 1 73 ? -2.993 -6.116 -6.705 1.00 71.75 73 GLY A CA 1
ATOM 583 C C . GLY A 1 73 ? -3.261 -5.994 -8.208 1.00 71.75 73 GLY A C 1
ATOM 584 O O . GLY A 1 73 ? -3.610 -6.999 -8.826 1.00 71.75 73 GLY A O 1
ATOM 585 N N . GLN A 1 74 ? -3.037 -4.820 -8.810 1.00 81.94 74 GLN A N 1
ATOM 586 C CA . GLN A 1 74 ? -3.067 -4.645 -10.260 1.00 81.94 74 GLN A CA 1
ATOM 587 C C . GLN A 1 74 ? -1.661 -4.829 -10.835 1.00 81.94 74 GLN A C 1
ATOM 589 O O . GLN A 1 74 ? -0.737 -4.084 -10.510 1.00 81.94 74 GLN A O 1
ATOM 594 N N . GLY A 1 75 ? -1.484 -5.835 -11.693 1.00 85.81 75 GLY A N 1
ATOM 595 C CA . GLY A 1 75 ? -0.200 -6.087 -12.342 1.00 85.81 75 GLY A CA 1
ATOM 596 C C . GLY A 1 75 ? 0.103 -5.031 -13.398 1.00 85.81 75 GLY A C 1
ATOM 597 O O . GLY A 1 75 ? -0.749 -4.706 -14.225 1.00 85.81 75 GLY A O 1
ATOM 598 N N . VAL A 1 76 ? 1.327 -4.511 -13.401 1.00 90.19 76 VAL A N 1
ATOM 599 C CA . VAL A 1 76 ? 1.787 -3.550 -14.404 1.00 90.19 76 VAL A CA 1
ATOM 600 C C . VAL A 1 76 ? 3.153 -3.965 -14.933 1.00 90.19 76 VAL A C 1
ATOM 602 O O . VAL A 1 76 ? 4.055 -4.296 -14.163 1.00 90.19 76 VAL A O 1
ATOM 605 N N . ILE A 1 77 ? 3.309 -3.927 -16.255 1.00 92.75 77 ILE A N 1
ATOM 606 C CA . ILE A 1 77 ? 4.591 -4.066 -16.945 1.00 92.75 77 ILE A CA 1
ATOM 607 C C . ILE A 1 77 ? 5.018 -2.695 -17.461 1.00 92.75 77 ILE A C 1
ATOM 609 O O . ILE A 1 77 ? 4.281 -2.035 -18.195 1.00 92.75 77 ILE A O 1
ATOM 613 N N . TYR A 1 78 ? 6.231 -2.296 -17.104 1.00 92.38 78 TYR A N 1
ATOM 614 C CA . TYR A 1 78 ? 6.903 -1.118 -17.626 1.00 92.38 78 TYR A CA 1
ATOM 615 C C . TYR A 1 78 ? 7.973 -1.548 -18.621 1.00 92.38 78 TYR A C 1
ATOM 617 O O . TYR A 1 78 ? 8.771 -2.446 -18.339 1.00 92.38 78 TYR A O 1
ATOM 625 N N . ASN A 1 79 ? 8.016 -0.892 -19.777 1.00 94.19 79 ASN A N 1
ATOM 626 C CA . ASN A 1 79 ? 9.111 -1.057 -20.724 1.00 94.19 79 ASN A CA 1
ATOM 627 C C . ASN A 1 79 ? 9.586 0.298 -21.257 1.00 94.19 79 ASN A C 1
ATOM 629 O O . ASN A 1 79 ? 8.816 1.251 -21.348 1.00 94.19 79 ASN A O 1
ATOM 633 N N . VAL A 1 80 ? 10.864 0.381 -21.611 1.00 92.81 80 VAL A N 1
ATOM 634 C CA . VAL A 1 80 ? 11.507 1.570 -22.155 1.00 92.81 80 VAL A CA 1
ATOM 635 C C . VAL A 1 80 ? 12.014 1.263 -23.556 1.00 92.81 80 VAL A C 1
ATOM 637 O O . VAL A 1 80 ? 12.793 0.332 -23.762 1.00 92.81 80 VAL A O 1
ATOM 640 N N . ILE A 1 81 ? 11.590 2.072 -24.522 1.00 93.94 81 ILE A N 1
ATOM 641 C CA . ILE A 1 81 ? 12.088 2.025 -25.893 1.00 93.94 81 ILE A CA 1
ATOM 642 C C . ILE A 1 81 ? 13.078 3.167 -26.074 1.00 93.94 81 ILE A C 1
ATOM 644 O O . ILE A 1 81 ? 12.734 4.336 -25.912 1.00 93.94 81 ILE A O 1
ATOM 648 N N . VAL A 1 82 ? 14.307 2.825 -26.438 1.00 92.06 82 VAL A N 1
ATOM 649 C CA . VAL A 1 82 ? 15.327 3.790 -26.830 1.00 92.06 82 VAL A CA 1
ATOM 650 C C . VAL A 1 82 ? 15.180 4.083 -28.304 1.00 92.06 82 VAL A C 1
ATOM 652 O O . VAL A 1 82 ? 15.152 3.167 -29.128 1.00 92.06 82 VAL A O 1
ATOM 655 N N . TRP A 1 83 ? 15.127 5.363 -28.632 1.00 90.94 83 TRP A N 1
ATOM 656 C CA . TRP A 1 83 ? 15.094 5.852 -29.992 1.00 90.94 83 TRP A CA 1
ATOM 657 C C . TRP A 1 83 ? 16.350 6.644 -30.323 1.00 90.94 83 TRP A C 1
ATOM 659 O O . TRP A 1 83 ? 16.733 7.576 -29.608 1.00 90.94 83 TRP A O 1
ATOM 669 N N . ASP A 1 84 ? 16.954 6.287 -31.449 1.00 89.31 84 ASP A N 1
ATOM 670 C CA . ASP A 1 84 ? 18.088 6.975 -32.031 1.00 89.31 84 ASP A CA 1
ATOM 671 C C . ASP A 1 84 ? 17.622 7.890 -33.185 1.00 89.31 84 ASP A C 1
ATOM 673 O O . ASP A 1 84 ? 17.200 7.386 -34.229 1.00 89.31 84 ASP A O 1
ATOM 677 N N . PRO A 1 85 ? 17.725 9.227 -33.048 1.00 85.06 85 PRO A N 1
ATOM 678 C CA . PRO A 1 85 ? 17.289 10.157 -34.089 1.00 85.06 85 PRO A CA 1
ATOM 679 C C . PRO A 1 85 ? 18.230 10.249 -35.303 1.00 85.06 85 PRO A C 1
ATOM 681 O O . PRO A 1 85 ? 17.808 10.753 -36.337 1.00 85.06 85 PRO A O 1
ATOM 684 N N . LEU A 1 86 ? 19.487 9.803 -35.198 1.00 86.00 86 LEU A N 1
ATOM 685 C CA . LEU A 1 86 ? 20.471 9.872 -36.288 1.00 86.00 86 LEU A CA 1
ATOM 686 C C . LEU A 1 86 ? 20.358 8.655 -37.208 1.00 86.00 86 LEU A C 1
ATOM 688 O O . LEU A 1 86 ? 20.360 8.792 -38.426 1.00 86.00 86 LEU A O 1
ATOM 692 N N . TRP A 1 87 ? 20.255 7.469 -36.607 1.00 84.88 87 TRP A N 1
ATOM 693 C CA . TRP A 1 87 ? 20.202 6.195 -37.329 1.00 84.88 87 TRP A CA 1
ATOM 694 C C . TRP A 1 87 ? 18.770 5.705 -37.558 1.00 84.88 87 TRP A C 1
ATOM 696 O O . TRP A 1 87 ? 18.570 4.717 -38.258 1.00 84.88 87 TRP A O 1
ATOM 706 N N . ASN A 1 88 ? 17.770 6.401 -37.000 1.00 88.44 88 ASN A N 1
ATOM 707 C CA . ASN A 1 88 ? 16.351 6.054 -37.108 1.00 88.44 88 ASN A CA 1
ATOM 708 C C . ASN A 1 88 ? 16.054 4.629 -36.594 1.00 88.44 88 ASN A C 1
ATOM 710 O O . ASN A 1 88 ? 15.168 3.935 -37.094 1.00 88.44 88 ASN A O 1
ATOM 714 N N . THR A 1 89 ? 16.835 4.174 -35.609 1.00 89.56 89 THR A N 1
ATOM 715 C CA . THR A 1 89 ? 16.745 2.833 -35.025 1.00 89.56 89 THR A CA 1
ATOM 716 C C . THR A 1 89 ? 16.140 2.884 -33.630 1.00 89.56 89 THR A C 1
ATOM 718 O O . THR A 1 89 ? 16.456 3.762 -32.826 1.00 89.56 89 THR A O 1
ATOM 721 N N . SER A 1 90 ? 15.311 1.892 -33.316 1.00 91.75 90 SER A N 1
ATOM 722 C CA . SER A 1 90 ? 14.729 1.685 -31.988 1.00 91.75 90 SER A CA 1
ATOM 723 C C . SER A 1 90 ? 15.216 0.385 -31.367 1.00 91.75 90 SER A C 1
ATOM 725 O O . SER A 1 90 ? 15.225 -0.640 -32.047 1.00 91.75 90 SER A O 1
ATOM 727 N N . ALA A 1 91 ? 15.488 0.396 -30.067 1.00 91.56 91 ALA A N 1
ATOM 728 C CA . ALA A 1 91 ? 15.732 -0.807 -29.277 1.00 91.56 91 ALA A CA 1
ATOM 729 C C . ALA A 1 91 ? 14.849 -0.795 -28.023 1.00 91.56 91 ALA A C 1
ATOM 731 O O . ALA A 1 91 ? 14.620 0.263 -27.443 1.00 91.56 91 ALA A O 1
ATOM 732 N N . ALA A 1 92 ? 14.345 -1.955 -27.607 1.00 91.69 92 ALA A N 1
ATOM 733 C CA . ALA A 1 92 ? 13.584 -2.097 -26.366 1.00 91.69 92 ALA A CA 1
ATOM 734 C C . ALA A 1 92 ? 14.474 -2.665 -25.257 1.00 91.69 92 ALA A C 1
ATOM 736 O O . ALA A 1 92 ? 15.299 -3.545 -25.509 1.00 91.69 92 ALA A O 1
ATOM 737 N N . TYR A 1 93 ? 14.292 -2.172 -24.034 1.00 90.12 93 TYR A N 1
ATOM 738 C CA . TYR A 1 93 ? 14.886 -2.770 -22.844 1.00 90.12 93 TYR A CA 1
ATOM 739 C C . TYR A 1 93 ? 14.090 -3.991 -22.365 1.00 90.12 93 TYR A C 1
ATOM 741 O O . TYR A 1 93 ? 13.013 -4.319 -22.869 1.00 90.12 93 TYR A O 1
ATOM 749 N N . ILE A 1 94 ? 14.658 -4.689 -21.379 1.00 89.25 94 ILE A N 1
ATOM 750 C CA . ILE A 1 94 ? 13.987 -5.798 -20.704 1.00 89.25 94 ILE A CA 1
ATOM 751 C C . ILE A 1 94 ? 12.842 -5.211 -19.863 1.00 89.25 94 ILE A C 1
ATOM 753 O O . ILE A 1 94 ? 13.101 -4.329 -19.038 1.00 89.25 94 ILE A O 1
ATOM 757 N N . PRO A 1 95 ? 11.596 -5.676 -20.054 1.00 91.75 95 PRO A N 1
ATOM 758 C CA . PRO A 1 95 ? 10.460 -5.173 -19.299 1.00 91.75 95 PRO A CA 1
ATOM 759 C C . PRO A 1 95 ? 10.584 -5.525 -17.814 1.00 91.75 95 PRO A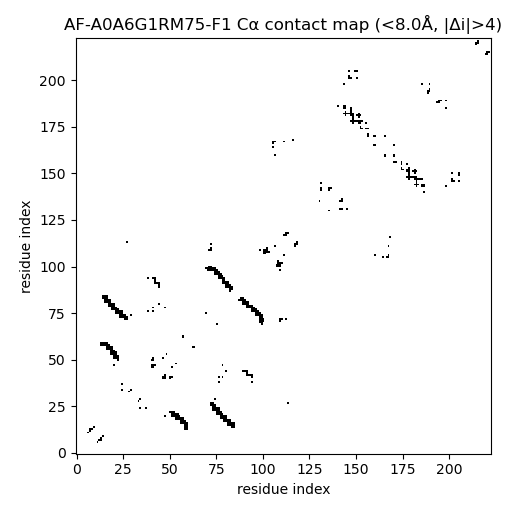 C 1
ATOM 761 O O . PRO A 1 95 ? 10.994 -6.628 -17.448 1.00 91.75 95 PRO A O 1
ATOM 764 N N . VAL A 1 96 ? 10.159 -4.600 -16.958 1.00 89.69 96 VAL A N 1
ATOM 765 C CA . VAL A 1 96 ? 10.047 -4.806 -15.510 1.00 89.69 96 VAL A CA 1
ATOM 766 C C . VAL A 1 96 ? 8.572 -4.932 -15.162 1.00 89.69 96 VAL A C 1
ATOM 768 O O . VAL A 1 96 ? 7.755 -4.146 -15.634 1.00 89.69 96 VAL A O 1
ATOM 771 N N . HIS A 1 97 ? 8.221 -5.913 -14.337 1.00 89.19 97 HIS A N 1
ATOM 772 C CA . HIS A 1 97 ? 6.853 -6.114 -13.871 1.00 89.19 97 HIS A CA 1
ATOM 773 C C . HIS A 1 97 ? 6.760 -5.869 -12.368 1.00 89.19 97 HIS A C 1
ATOM 775 O O . HIS A 1 97 ? 7.691 -6.150 -11.616 1.00 89.19 97 HIS A O 1
ATOM 781 N N . THR A 1 98 ? 5.622 -5.350 -11.926 1.00 87.00 98 THR A N 1
ATOM 782 C CA . THR A 1 98 ? 5.306 -5.202 -10.509 1.00 87.00 98 THR A CA 1
ATOM 783 C C . THR A 1 98 ? 3.807 -5.340 -10.305 1.00 87.00 98 THR A C 1
ATOM 785 O O . THR A 1 98 ? 3.015 -4.824 -11.089 1.00 87.00 98 THR A O 1
ATOM 788 N N . TYR A 1 99 ? 3.416 -6.041 -9.246 1.00 80.62 99 TYR A N 1
ATOM 789 C CA . TYR A 1 99 ? 2.032 -6.078 -8.766 1.00 80.62 99 TYR A CA 1
ATOM 790 C C . TYR A 1 99 ? 1.818 -5.112 -7.595 1.00 80.62 99 TYR A C 1
ATOM 792 O O . TYR A 1 99 ? 0.723 -5.026 -7.041 1.00 80.62 99 TYR A O 1
ATOM 800 N N . THR A 1 100 ? 2.869 -4.375 -7.204 1.00 77.38 100 THR A N 1
ATOM 801 C CA . THR A 1 100 ? 2.904 -3.481 -6.031 1.00 77.38 100 THR A CA 1
ATOM 802 C C . THR A 1 100 ? 2.496 -4.144 -4.712 1.00 77.38 100 THR A C 1
ATOM 804 O O . THR A 1 100 ? 2.131 -3.480 -3.748 1.00 77.38 100 THR A O 1
ATOM 807 N N . CYS A 1 101 ? 2.599 -5.469 -4.668 1.00 74.56 101 CYS A N 1
ATOM 808 C CA . CYS A 1 101 ? 2.367 -6.325 -3.519 1.00 74.56 101 CYS A CA 1
ATOM 809 C C . CYS A 1 101 ? 3.336 -7.505 -3.586 1.00 74.56 101 CYS A C 1
ATOM 811 O O . CYS A 1 101 ? 3.845 -7.856 -4.656 1.00 74.56 101 CYS A O 1
ATOM 813 N N . SER A 1 102 ? 3.594 -8.107 -2.432 1.00 71.81 102 SER A N 1
ATOM 814 C CA . SER A 1 102 ? 4.372 -9.335 -2.343 1.00 71.81 102 SER A CA 1
ATOM 815 C C . SER A 1 102 ? 3.446 -10.539 -2.478 1.00 71.81 102 SER A C 1
ATOM 817 O O . SER A 1 102 ? 2.291 -10.514 -2.055 1.00 71.81 102 SER A O 1
ATOM 819 N N . PHE A 1 103 ? 3.952 -11.618 -3.068 1.00 69.38 103 PHE A N 1
ATOM 820 C CA . PHE A 1 103 ? 3.256 -12.906 -3.079 1.00 69.38 103 PHE A CA 1
ATOM 821 C C . PHE A 1 103 ? 3.502 -13.711 -1.798 1.00 69.38 103 PHE A C 1
ATOM 823 O O . PHE A 1 103 ? 2.729 -14.615 -1.490 1.00 69.38 103 PHE A O 1
ATOM 830 N N . ALA A 1 104 ? 4.593 -13.406 -1.089 1.00 63.16 104 ALA A N 1
ATOM 831 C CA . ALA A 1 104 ? 5.124 -14.213 0.006 1.00 63.16 104 ALA A CA 1
ATOM 832 C C . ALA A 1 104 ? 4.898 -13.600 1.393 1.00 63.16 104 ALA A C 1
ATOM 834 O O . ALA A 1 104 ? 5.152 -14.268 2.395 1.00 63.16 104 ALA A O 1
ATOM 835 N N . ASP A 1 105 ? 4.453 -12.345 1.464 1.00 59.88 105 ASP A N 1
ATOM 836 C CA . ASP A 1 105 ? 4.184 -11.707 2.748 1.00 59.88 105 ASP A CA 1
ATOM 837 C C . ASP A 1 105 ? 2.950 -12.325 3.425 1.00 59.88 105 ASP A C 1
ATOM 839 O O . ASP A 1 105 ? 2.344 -13.282 2.955 1.00 59.88 105 ASP A O 1
ATOM 843 N N . LEU A 1 106 ? 2.595 -11.859 4.618 1.00 57.47 106 LEU A N 1
ATOM 844 C CA . LEU A 1 106 ? 1.449 -12.392 5.372 1.00 57.47 106 LEU A CA 1
ATOM 845 C C . LEU A 1 106 ? 0.330 -11.356 5.548 1.00 57.47 106 LEU A C 1
ATOM 847 O O . LEU A 1 106 ? -0.749 -11.652 6.061 1.00 57.47 106 LEU A O 1
ATOM 851 N N . VAL A 1 107 ? 0.604 -10.105 5.179 1.00 56.38 107 VAL A N 1
ATOM 852 C CA . VAL A 1 107 ? -0.213 -8.927 5.500 1.00 56.38 107 VAL A CA 1
ATOM 853 C C . VAL A 1 107 ? -0.602 -8.221 4.211 1.00 56.38 107 VAL A C 1
ATOM 855 O O . VAL A 1 107 ? -1.793 -8.159 3.910 1.00 56.38 107 VAL A O 1
ATOM 858 N N . ASP A 1 108 ? 0.396 -7.840 3.412 1.00 61.59 108 ASP A N 1
ATOM 859 C CA . ASP A 1 108 ? 0.245 -7.109 2.148 1.00 61.59 108 ASP A CA 1
ATOM 860 C C . ASP A 1 108 ? 0.395 -8.036 0.941 1.00 61.59 108 ASP A C 1
ATOM 862 O O . ASP A 1 108 ? 1.127 -7.777 -0.018 1.00 61.59 108 ASP A O 1
ATOM 866 N N . ASN A 1 109 ? -0.323 -9.156 1.008 1.00 68.31 109 ASN A N 1
ATOM 867 C CA . ASN A 1 109 ? -0.401 -10.062 -0.121 1.00 68.31 109 ASN A CA 1
ATOM 868 C C . ASN A 1 109 ? -1.321 -9.521 -1.191 1.00 68.31 109 ASN A C 1
ATOM 870 O O . ASN A 1 109 ? -2.408 -9.017 -0.896 1.00 68.31 109 ASN A O 1
ATOM 874 N N . CYS A 1 110 ? -0.958 -9.803 -2.437 1.00 70.69 110 CYS A N 1
ATOM 875 C CA . CYS A 1 110 ? -1.819 -9.564 -3.591 1.00 70.69 110 CYS A CA 1
ATOM 876 C C . CYS A 1 110 ? -3.209 -10.218 -3.444 1.00 70.69 110 CYS A C 1
ATOM 878 O O . CYS A 1 110 ? -4.193 -9.743 -4.002 1.00 70.69 110 CYS A O 1
ATOM 880 N N . PHE A 1 111 ? -3.312 -11.279 -2.637 1.00 69.69 111 PHE A N 1
ATOM 881 C CA . PHE A 1 111 ? -4.555 -12.010 -2.394 1.00 69.69 111 PHE A CA 1
ATOM 882 C C . PHE A 1 111 ? -5.404 -11.457 -1.238 1.00 69.69 111 PHE A C 1
ATOM 884 O O . PHE A 1 111 ? -6.606 -11.717 -1.200 1.00 69.69 111 PHE A O 1
ATOM 891 N N . SER A 1 112 ? -4.826 -10.708 -0.289 1.00 68.75 112 SER A N 1
ATOM 892 C CA . SER A 1 112 ? -5.524 -10.304 0.945 1.00 68.75 112 SER A CA 1
ATOM 893 C C . SER A 1 112 ? -6.720 -9.387 0.674 1.00 68.75 112 SER A C 1
ATOM 895 O O . SER A 1 112 ? -7.768 -9.561 1.282 1.00 68.75 112 SER A O 1
ATOM 897 N N . LEU A 1 113 ? -6.602 -8.447 -0.268 1.00 65.94 113 LEU A N 1
ATOM 898 C CA . LEU A 1 113 ? -7.684 -7.520 -0.643 1.00 65.94 113 LEU A CA 1
ATOM 899 C C . LEU A 1 113 ? -8.825 -8.201 -1.419 1.00 65.94 113 LEU A C 1
ATOM 901 O O . LEU A 1 113 ? -9.976 -7.765 -1.356 1.00 65.94 113 LEU A O 1
ATOM 905 N N . SER A 1 114 ? -8.524 -9.287 -2.137 1.00 67.31 114 SER A N 1
ATOM 906 C CA . SER A 1 114 ? -9.516 -10.030 -2.924 1.00 67.31 114 SER A CA 1
ATOM 907 C C . SER A 1 114 ? -10.376 -10.956 -2.051 1.00 67.31 114 SER A C 1
ATOM 909 O O . SER A 1 114 ? -11.525 -11.252 -2.401 1.00 67.31 114 SER A O 1
ATOM 911 N N . LYS A 1 115 ? -9.866 -11.362 -0.876 1.00 74.50 115 LYS A N 1
ATOM 912 C CA . LYS A 1 115 ? -10.561 -12.271 0.043 1.00 74.50 115 LYS A CA 1
ATOM 913 C C . LYS A 1 115 ? -11.923 -11.731 0.483 1.00 74.50 115 LYS A C 1
ATOM 915 O O . LYS A 1 115 ? -12.080 -10.587 0.910 1.00 74.50 115 LYS A O 1
ATOM 920 N N . LEU A 1 116 ? -12.911 -12.624 0.466 1.00 78.94 116 LEU A N 1
ATOM 921 C CA . LEU A 1 116 ? -14.281 -12.332 0.886 1.00 78.94 116 LEU A CA 1
ATOM 922 C C . LEU A 1 116 ? -14.358 -11.909 2.364 1.00 78.94 116 LEU A C 1
ATOM 924 O O . LEU A 1 116 ? -15.087 -10.979 2.694 1.00 78.94 116 LEU A O 1
ATOM 928 N N . SER A 1 117 ? -13.546 -12.531 3.228 1.00 76.81 117 SER A N 1
ATOM 929 C CA . SER A 1 117 ? -13.423 -12.196 4.658 1.00 76.81 117 SER A CA 1
ATOM 930 C C . SER A 1 117 ? -13.076 -10.716 4.877 1.00 76.81 117 SER A C 1
ATOM 932 O O . SER A 1 117 ? -13.750 -10.001 5.617 1.00 76.81 117 SER A O 1
ATOM 934 N N . THR A 1 118 ? -12.088 -10.221 4.133 1.00 80.25 118 THR A N 1
ATOM 935 C CA . THR A 1 118 ? -11.621 -8.832 4.169 1.00 80.25 118 THR A CA 1
ATOM 936 C C . THR A 1 118 ? -12.688 -7.855 3.699 1.00 80.25 118 THR A C 1
ATOM 938 O O . THR A 1 118 ? -12.936 -6.843 4.354 1.00 80.25 118 THR A O 1
ATOM 941 N N . LYS A 1 119 ? -13.365 -8.181 2.591 1.00 83.50 119 LYS A N 1
ATOM 942 C CA . LYS A 1 119 ? -14.468 -7.372 2.060 1.00 83.50 119 LYS A CA 1
ATOM 943 C C . LYS A 1 119 ? -15.602 -7.256 3.075 1.00 83.50 119 LYS A C 1
ATOM 945 O O . LYS A 1 119 ? -16.065 -6.148 3.332 1.00 83.50 119 LYS A O 1
ATOM 950 N N . LEU A 1 120 ? -16.015 -8.360 3.698 1.00 86.88 120 LEU A N 1
ATOM 951 C CA . LEU A 1 120 ? -17.069 -8.357 4.720 1.00 86.88 120 LEU A CA 1
ATOM 952 C C . LEU A 1 120 ? -16.678 -7.544 5.957 1.00 86.88 120 LEU A C 1
ATOM 954 O O . LEU A 1 120 ? -17.480 -6.759 6.461 1.00 86.88 120 LEU A O 1
ATOM 958 N N . PHE A 1 121 ? -15.443 -7.695 6.429 1.00 85.25 121 PHE A N 1
ATOM 959 C CA . PHE A 1 121 ? -14.964 -6.966 7.596 1.00 85.25 121 PHE A CA 1
ATOM 960 C C . PHE A 1 121 ? -14.908 -5.456 7.344 1.00 85.25 121 PHE A C 1
ATOM 962 O O . PHE A 1 121 ? -15.519 -4.687 8.085 1.00 85.25 121 PHE A O 1
ATOM 969 N N . PHE A 1 122 ? -14.249 -5.019 6.266 1.00 85.62 122 PHE A N 1
ATOM 970 C CA . PHE A 1 122 ? -14.122 -3.593 5.964 1.00 85.62 122 PHE A CA 1
ATOM 971 C C . PHE A 1 122 ? -15.453 -2.934 5.621 1.00 85.62 122 PHE A C 1
ATOM 973 O O . PHE A 1 122 ? -15.689 -1.810 6.055 1.00 85.62 122 PHE A O 1
ATOM 980 N N . THR A 1 123 ? -16.343 -3.617 4.897 1.00 88.94 123 THR A N 1
ATOM 981 C CA . THR A 1 123 ? -17.685 -3.080 4.614 1.00 88.94 123 THR A CA 1
ATOM 982 C C . THR A 1 123 ? -18.496 -2.916 5.894 1.00 88.94 123 THR A C 1
ATOM 984 O O . THR A 1 123 ? -19.100 -1.866 6.095 1.00 88.94 123 THR A O 1
ATOM 987 N N . THR A 1 124 ? -18.440 -3.890 6.807 1.00 87.31 124 THR A N 1
ATOM 988 C CA . THR A 1 124 ? -19.092 -3.787 8.119 1.00 87.31 124 THR A CA 1
ATOM 989 C C . THR A 1 124 ? -18.519 -2.618 8.921 1.00 87.31 124 THR A C 1
ATOM 991 O O . THR A 1 124 ? -19.274 -1.771 9.392 1.00 87.31 124 THR A O 1
ATOM 994 N N . CYS A 1 125 ? -17.192 -2.497 9.018 1.00 86.75 125 CYS A N 1
ATOM 995 C CA . CYS A 1 125 ? -16.545 -1.367 9.689 1.00 86.75 125 CYS A CA 1
ATOM 996 C C . CYS A 1 125 ? -16.899 -0.015 9.052 1.00 86.75 125 CYS A C 1
ATOM 998 O O . CYS A 1 125 ? -17.119 0.948 9.780 1.00 86.75 125 CYS A O 1
ATOM 1000 N N . ALA A 1 126 ? -16.996 0.064 7.723 1.00 88.81 126 ALA A N 1
ATOM 1001 C CA . ALA A 1 126 ? -17.371 1.286 7.016 1.00 88.81 126 ALA A CA 1
ATOM 1002 C C . ALA A 1 126 ? -18.819 1.698 7.313 1.00 88.81 126 ALA A C 1
ATOM 1004 O O . ALA A 1 126 ? -19.075 2.864 7.610 1.00 88.81 126 ALA A O 1
ATOM 1005 N N . VAL A 1 127 ? -19.759 0.746 7.302 1.00 91.06 127 VAL A N 1
ATOM 1006 C CA . VAL A 1 127 ? -21.164 0.996 7.663 1.00 91.06 127 VAL A CA 1
ATOM 1007 C C . VAL A 1 127 ? -21.278 1.465 9.115 1.00 91.06 127 VAL A C 1
ATOM 1009 O O . VAL A 1 127 ? -21.973 2.442 9.392 1.00 91.06 127 VAL A O 1
ATOM 1012 N N . LEU A 1 128 ? -20.560 0.820 10.040 1.00 86.88 128 LEU A N 1
ATOM 1013 C CA . LEU A 1 128 ? -20.538 1.209 11.454 1.00 86.88 128 LEU A CA 1
ATOM 1014 C C . LEU A 1 128 ? -19.874 2.577 11.670 1.00 86.88 128 LEU A C 1
ATOM 1016 O O . LEU A 1 128 ? -20.363 3.378 12.463 1.00 86.88 128 LEU A O 1
ATOM 1020 N N . GLY A 1 129 ? -18.796 2.878 10.944 1.00 86.44 129 GLY A N 1
ATOM 1021 C CA . GLY A 1 129 ? -18.138 4.184 10.971 1.00 86.44 129 GLY A CA 1
ATOM 1022 C C . GLY A 1 129 ? -19.061 5.296 10.478 1.00 86.44 129 GLY A C 1
ATOM 1023 O O . GLY A 1 129 ? -19.215 6.311 11.153 1.00 86.44 129 GLY A O 1
ATOM 1024 N N . LEU A 1 130 ? -19.755 5.071 9.359 1.00 88.94 130 LEU A N 1
ATOM 1025 C CA . LEU A 1 130 ? -20.727 6.017 8.816 1.00 88.94 130 LEU A CA 1
ATOM 1026 C C . LEU A 1 130 ? -21.895 6.241 9.783 1.00 88.94 130 LEU A C 1
ATOM 1028 O O . LEU A 1 130 ? -22.287 7.382 10.022 1.00 88.94 130 LEU A O 1
ATOM 1032 N N . PHE A 1 131 ? -22.408 5.173 10.400 1.00 86.75 131 PHE A N 1
ATOM 1033 C CA . PHE A 1 131 ? -23.419 5.282 11.450 1.00 86.75 131 PHE A CA 1
ATOM 1034 C C . PHE A 1 131 ? -22.938 6.166 12.611 1.00 86.75 131 PHE A C 1
ATOM 1036 O O . PHE A 1 131 ? -23.661 7.066 13.038 1.00 86.75 131 PHE A O 1
ATOM 1043 N N . THR A 1 132 ? -21.707 5.971 13.082 1.00 84.44 132 THR A N 1
ATOM 1044 C CA . THR A 1 132 ? -21.120 6.777 14.162 1.00 84.44 132 THR A CA 1
ATOM 1045 C C . THR A 1 132 ? -20.942 8.242 13.763 1.00 84.44 132 THR A C 1
ATOM 1047 O O . THR A 1 132 ? -21.249 9.121 14.563 1.00 84.44 132 THR A O 1
ATOM 1050 N N . CYS A 1 133 ? -20.559 8.545 12.520 1.00 83.69 133 CYS A N 1
ATOM 1051 C CA . CYS A 1 133 ? -20.459 9.931 12.052 1.00 83.69 133 CYS A CA 1
ATOM 1052 C C . CYS A 1 133 ? -21.797 10.688 12.126 1.00 83.69 133 CYS A C 1
ATOM 1054 O O . CYS A 1 133 ? -21.811 11.859 12.500 1.00 83.69 133 CYS A O 1
ATOM 1056 N N . PHE A 1 134 ? -22.922 10.038 11.805 1.00 85.00 134 PHE A N 1
ATOM 1057 C CA . PHE A 1 134 ? -24.241 10.687 11.829 1.00 85.00 134 PHE A CA 1
ATOM 1058 C C . PHE A 1 134 ? -24.921 10.648 13.204 1.00 85.00 134 PHE A C 1
ATOM 1060 O O . PHE A 1 134 ? -25.575 11.612 13.601 1.00 85.00 134 PHE A O 1
ATOM 1067 N N . PHE A 1 135 ? -24.788 9.543 13.941 1.00 82.06 135 PHE A N 1
ATOM 1068 C CA . PHE A 1 135 ? -25.531 9.301 15.183 1.00 82.06 135 PHE A CA 1
ATOM 1069 C C . PHE A 1 135 ? -24.678 9.395 16.456 1.00 82.06 135 PHE A C 1
ATOM 1071 O O . PHE A 1 135 ? -25.235 9.371 17.557 1.00 82.06 135 PHE A O 1
ATOM 1078 N N . GLY A 1 136 ? -23.356 9.553 16.340 1.00 78.19 136 GLY A N 1
ATOM 1079 C CA . GLY A 1 136 ? -22.419 9.577 17.470 1.00 78.19 136 GLY A CA 1
ATOM 1080 C C . GLY A 1 136 ? -22.713 10.688 18.477 1.00 78.19 136 GLY A C 1
ATOM 1081 O O . GLY A 1 136 ? -22.717 10.441 19.681 1.00 78.19 136 GLY A O 1
ATOM 1082 N N . HIS A 1 137 ? -23.112 11.876 18.003 1.00 75.88 137 HIS A N 1
ATOM 1083 C CA . HIS A 1 137 ? -23.495 12.988 18.884 1.00 75.88 137 HIS A CA 1
ATOM 1084 C C . HIS A 1 137 ? -24.709 12.656 19.771 1.00 75.88 137 HIS A C 1
ATOM 1086 O O . HIS A 1 137 ? -24.816 13.133 20.899 1.00 75.88 137 HIS A O 1
ATOM 1092 N N . ARG A 1 138 ? -25.642 11.825 19.285 1.00 81.38 138 ARG A N 1
ATOM 1093 C CA . ARG A 1 138 ? -26.842 11.436 20.044 1.00 81.38 138 ARG A CA 1
ATOM 1094 C C . ARG A 1 138 ? -26.554 10.325 21.056 1.00 81.38 138 ARG A C 1
ATOM 1096 O O . ARG A 1 138 ? -27.218 10.262 22.089 1.00 81.38 138 ARG A O 1
ATOM 1103 N N . PHE A 1 139 ? -25.579 9.461 20.779 1.00 81.81 139 PHE A N 1
ATOM 1104 C CA . PHE A 1 139 ? -25.284 8.273 21.577 1.00 81.81 139 PHE A CA 1
ATOM 1105 C C . PHE A 1 139 ? -23.806 8.221 22.000 1.00 81.81 139 PHE A C 1
ATOM 1107 O O . PHE A 1 139 ? -23.033 7.384 21.542 1.00 81.81 139 PHE A O 1
ATOM 1114 N N . TRP A 1 140 ? -23.426 9.061 22.967 1.00 81.00 140 TRP A N 1
ATOM 1115 C CA . TRP A 1 140 ? -22.052 9.120 23.499 1.00 81.00 140 TRP A CA 1
ATOM 1116 C C . TRP A 1 140 ? -21.480 7.752 23.928 1.00 81.00 140 TRP A C 1
ATOM 1118 O O . TRP A 1 140 ? -20.310 7.457 23.708 1.00 81.00 140 TRP A O 1
ATOM 1128 N N . LYS A 1 141 ? -22.310 6.870 24.509 1.00 83.12 141 LYS A N 1
ATOM 1129 C CA . LYS A 1 141 ? -21.867 5.532 24.948 1.00 83.12 141 LYS A CA 1
ATOM 1130 C C . LYS A 1 141 ? -21.453 4.625 23.783 1.00 83.12 141 LYS A C 1
ATOM 1132 O O . LYS A 1 141 ? -20.530 3.832 23.944 1.00 83.12 141 LYS A O 1
ATOM 1137 N N . THR A 1 142 ? -22.139 4.709 22.640 1.00 84.38 142 THR A N 1
ATOM 1138 C CA . THR A 1 142 ? -21.798 3.894 21.463 1.00 84.38 142 THR A CA 1
ATOM 1139 C C . THR A 1 142 ? -20.568 4.443 20.764 1.00 84.38 142 THR A C 1
ATOM 1141 O O . THR A 1 142 ? -19.726 3.661 20.341 1.00 84.38 142 THR A O 1
ATOM 1144 N N . ASP A 1 143 ? -20.426 5.769 20.707 1.00 84.88 143 ASP A N 1
ATOM 1145 C CA . ASP A 1 143 ? -19.225 6.417 20.175 1.00 84.88 143 ASP A CA 1
ATOM 1146 C C . ASP A 1 143 ? -17.968 5.956 20.932 1.00 84.88 143 ASP A C 1
ATOM 1148 O O . ASP A 1 143 ? -17.008 5.472 20.331 1.00 84.88 143 ASP A O 1
ATOM 1152 N N . LEU A 1 144 ? -18.035 5.940 22.268 1.00 85.88 144 LEU A N 1
ATOM 1153 C CA . LEU A 1 144 ? -16.933 5.473 23.106 1.00 85.88 144 LEU A CA 1
ATOM 1154 C C . LEU A 1 144 ? -16.565 3.998 22.862 1.00 85.88 144 LEU A C 1
ATOM 1156 O O . LEU A 1 144 ? -15.383 3.643 22.855 1.00 85.88 144 LEU A O 1
ATOM 1160 N N . PHE A 1 145 ? -17.564 3.140 22.635 1.00 89.56 145 PHE A N 1
ATOM 1161 C CA . PHE A 1 145 ? -17.339 1.737 22.284 1.00 89.56 145 PHE A CA 1
ATOM 1162 C C . PHE A 1 145 ? -16.589 1.602 20.952 1.00 89.56 145 PHE A C 1
ATOM 1164 O O . PHE A 1 145 ? -15.609 0.860 20.880 1.00 89.56 145 PHE A O 1
ATOM 1171 N N . TYR A 1 146 ? -17.005 2.336 19.914 1.00 88.50 146 TYR A N 1
ATOM 1172 C CA . TYR A 1 146 ? -16.367 2.276 18.596 1.00 88.50 146 TYR A CA 1
ATOM 1173 C C . TYR A 1 146 ? -14.942 2.824 18.608 1.00 88.50 146 TYR A C 1
ATOM 1175 O O . TYR A 1 146 ? -14.049 2.207 18.029 1.00 88.50 146 TYR A O 1
ATOM 1183 N N . MET A 1 147 ? -14.696 3.928 19.312 1.00 87.19 147 MET A N 1
ATOM 1184 C CA . MET A 1 147 ? -13.348 4.488 19.440 1.00 87.19 147 MET A CA 1
ATOM 1185 C C . MET A 1 147 ? -12.406 3.514 20.161 1.00 87.19 147 MET A C 1
ATOM 1187 O O . MET A 1 147 ? -11.265 3.319 19.738 1.00 87.19 147 MET A O 1
ATOM 1191 N N . GLY A 1 148 ? -12.902 2.818 21.191 1.00 89.38 148 GLY A N 1
ATOM 1192 C CA . GLY A 1 148 ? -12.155 1.750 21.856 1.00 89.38 148 GLY A CA 1
ATOM 1193 C C . GLY A 1 148 ? -11.919 0.519 20.990 1.00 89.38 148 GLY A C 1
ATOM 1194 O O . GLY A 1 148 ? -10.825 -0.049 21.019 1.00 89.38 148 GLY A O 1
ATOM 1195 N N . PHE A 1 149 ? -12.909 0.144 20.179 1.00 90.88 149 PHE A N 1
ATOM 1196 C CA . PHE A 1 149 ? -12.778 -0.928 19.199 1.00 90.88 149 PHE A CA 1
ATOM 1197 C C . PHE A 1 149 ? -11.683 -0.622 18.174 1.00 90.88 149 PHE A C 1
ATOM 1199 O O . PHE A 1 149 ? -10.834 -1.476 17.927 1.00 90.88 149 PHE A O 1
ATOM 1206 N N . ILE A 1 150 ? -11.660 0.595 17.622 1.00 89.50 150 ILE A N 1
ATOM 1207 C CA . ILE A 1 150 ? -10.661 1.022 16.632 1.00 89.50 150 ILE A CA 1
ATOM 1208 C C . ILE A 1 150 ? -9.263 1.039 17.251 1.00 89.50 150 ILE A C 1
ATOM 1210 O O . ILE A 1 150 ? -8.344 0.447 16.688 1.00 89.50 150 ILE A O 1
ATOM 1214 N N . PHE A 1 151 ? -9.098 1.671 18.416 1.00 90.31 151 PHE A N 1
ATOM 1215 C CA . PHE A 1 151 ? -7.793 1.786 19.067 1.00 90.31 151 PHE A CA 1
ATOM 1216 C C . PHE A 1 151 ? -7.211 0.417 19.441 1.00 90.31 151 PHE A C 1
ATOM 1218 O O . PHE A 1 151 ? -6.086 0.088 19.058 1.00 90.31 151 PHE A O 1
ATOM 1225 N N . SER A 1 152 ? -7.995 -0.405 20.146 1.00 90.88 152 SER A N 1
ATOM 1226 C CA . SER A 1 152 ? -7.575 -1.749 20.550 1.00 90.88 152 SER A CA 1
ATOM 1227 C C . SER A 1 152 ? -7.355 -2.644 19.332 1.00 90.88 152 SER A C 1
ATOM 1229 O O . SER A 1 152 ? -6.312 -3.281 19.210 1.00 90.88 152 SER A O 1
ATOM 1231 N N . GLY A 1 153 ? -8.294 -2.640 18.382 1.00 90.50 153 GLY A N 1
ATOM 1232 C CA . GLY A 1 153 ? -8.195 -3.419 17.152 1.00 90.50 153 GLY A CA 1
ATOM 1233 C C . GLY A 1 153 ? -6.928 -3.088 16.366 1.00 90.50 153 GLY A C 1
ATOM 1234 O O . GLY A 1 153 ? -6.184 -3.995 16.004 1.00 90.50 153 GLY A O 1
ATOM 1235 N N . PHE A 1 154 ? -6.628 -1.803 16.167 1.00 88.56 154 PHE A N 1
ATOM 1236 C CA . PHE A 1 154 ? -5.419 -1.370 15.468 1.00 88.56 154 PHE A CA 1
ATOM 1237 C C . PHE A 1 154 ? -4.144 -1.810 16.197 1.00 88.56 154 PHE A C 1
ATOM 1239 O O . PHE A 1 154 ? -3.270 -2.437 15.595 1.00 88.56 154 PHE A O 1
ATOM 1246 N N . PHE A 1 155 ? -4.054 -1.550 17.504 1.00 89.56 155 PHE A N 1
ATOM 1247 C CA . PHE A 1 155 ? -2.881 -1.908 18.2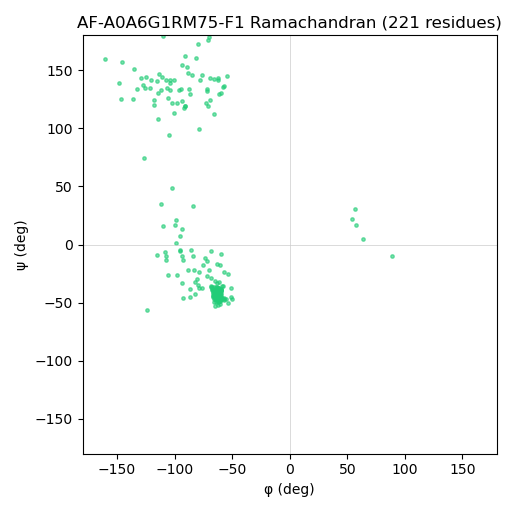98 1.00 89.56 155 PHE A CA 1
ATOM 1248 C C . PHE A 1 155 ? -2.629 -3.422 18.300 1.00 89.56 155 PHE A C 1
ATOM 1250 O O . PHE A 1 155 ? -1.518 -3.872 18.010 1.00 89.56 155 PHE A O 1
ATOM 1257 N N . PHE A 1 156 ? -3.666 -4.223 18.557 1.00 89.12 156 PHE A N 1
ATOM 1258 C CA . PHE A 1 156 ? -3.548 -5.679 18.550 1.00 89.12 156 PHE A CA 1
ATOM 1259 C C . PHE A 1 156 ? -3.295 -6.232 17.153 1.00 89.12 156 PHE A C 1
ATOM 1261 O O . PHE A 1 156 ? -2.510 -7.163 17.021 1.00 89.12 156 PHE A O 1
ATOM 1268 N N . PHE A 1 157 ? -3.883 -5.665 16.099 1.00 87.50 157 PHE A N 1
ATOM 1269 C CA . PHE A 1 157 ? -3.581 -6.078 14.729 1.00 87.50 157 PHE A CA 1
ATOM 1270 C C . PHE A 1 157 ? -2.096 -5.909 14.405 1.00 87.50 157 PHE A C 1
ATOM 1272 O O . PHE A 1 157 ? -1.477 -6.844 13.893 1.00 87.50 157 PHE A O 1
ATOM 1279 N N . VAL A 1 158 ? -1.507 -4.758 14.746 1.00 87.81 158 VAL A N 1
ATOM 1280 C CA . VAL A 1 158 ? -0.070 -4.506 14.560 1.00 87.81 158 VAL A CA 1
ATOM 1281 C C . VAL A 1 158 ? 0.756 -5.462 15.419 1.00 87.81 158 VAL A C 1
ATOM 1283 O O . VAL A 1 158 ? 1.687 -6.088 14.915 1.00 87.81 158 VAL A O 1
ATOM 1286 N N . PHE A 1 159 ? 0.392 -5.644 16.688 1.00 88.25 159 PHE A N 1
ATOM 1287 C CA . PHE A 1 159 ? 1.097 -6.549 17.594 1.00 88.25 159 PHE A CA 1
ATOM 1288 C C . PHE A 1 159 ? 1.085 -8.004 17.097 1.00 88.25 159 PHE A C 1
ATOM 1290 O O . PHE A 1 159 ? 2.141 -8.617 16.949 1.00 88.25 159 PHE A O 1
ATOM 1297 N N . ILE A 1 160 ? -0.092 -8.540 16.759 1.00 86.56 160 ILE A N 1
ATOM 1298 C CA . ILE A 1 160 ? -0.264 -9.907 16.247 1.00 86.56 160 ILE A CA 1
ATOM 1299 C C . ILE A 1 160 ? 0.521 -10.079 14.946 1.00 86.56 160 ILE A C 1
ATOM 1301 O O . ILE A 1 160 ? 1.214 -11.077 14.781 1.00 86.56 160 ILE A O 1
ATOM 1305 N N . THR A 1 161 ? 0.473 -9.089 14.053 1.00 82.31 161 THR A N 1
ATOM 1306 C CA . THR A 1 161 ? 1.226 -9.102 12.791 1.00 82.31 161 THR A CA 1
ATOM 1307 C C . THR A 1 161 ? 2.736 -9.190 13.006 1.00 82.31 161 THR A C 1
ATOM 1309 O O . THR A 1 161 ? 3.428 -9.859 12.247 1.00 82.31 161 THR A O 1
ATOM 1312 N N . ARG A 1 162 ? 3.266 -8.497 14.019 1.00 83.56 162 ARG A N 1
ATOM 1313 C CA . ARG A 1 162 ? 4.713 -8.430 14.269 1.00 83.56 162 ARG A CA 1
ATOM 1314 C C . ARG A 1 162 ? 5.238 -9.632 15.043 1.00 83.56 162 ARG A C 1
ATOM 1316 O O . ARG A 1 162 ? 6.388 -10.008 14.852 1.00 83.56 162 ARG A O 1
ATOM 1323 N N . VAL A 1 163 ? 4.419 -10.203 15.922 1.00 84.12 163 VAL A N 1
ATOM 1324 C CA . VAL A 1 163 ? 4.837 -11.261 16.853 1.00 84.12 163 VAL A CA 1
ATOM 1325 C C . VAL A 1 163 ? 4.474 -12.654 16.343 1.00 84.12 163 VAL A C 1
ATOM 1327 O O . VAL A 1 163 ? 5.132 -13.627 16.703 1.00 84.12 163 VAL A O 1
ATOM 1330 N N . THR A 1 164 ? 3.445 -12.780 15.502 1.00 79.38 164 THR A N 1
ATOM 1331 C CA . THR A 1 164 ? 2.919 -14.087 15.094 1.00 79.38 164 THR A CA 1
ATOM 1332 C C . THR A 1 164 ? 2.827 -14.230 13.578 1.00 79.38 164 THR A C 1
ATOM 1334 O O . THR A 1 164 ? 2.336 -13.347 12.880 1.00 79.38 164 THR A O 1
ATOM 1337 N N . GLY A 1 165 ? 3.230 -15.395 13.068 1.00 75.81 165 GLY A N 1
ATOM 1338 C CA . GLY A 1 165 ? 3.020 -15.805 11.676 1.00 75.81 165 GLY A CA 1
ATOM 1339 C C . GLY A 1 165 ? 1.640 -16.427 11.434 1.00 75.81 165 GLY A C 1
ATOM 1340 O O . GLY A 1 165 ? 1.522 -17.370 10.655 1.00 75.81 165 GLY A O 1
ATOM 1341 N N . LEU A 1 166 ? 0.604 -15.977 12.151 1.00 78.19 166 LEU A N 1
ATOM 1342 C CA . LEU A 1 166 ? -0.741 -16.547 12.044 1.00 78.19 166 LEU A CA 1
ATOM 1343 C C . LEU A 1 166 ? -1.380 -16.220 10.691 1.00 78.19 166 LEU A C 1
ATOM 1345 O O . LEU A 1 166 ? -1.247 -15.112 10.172 1.00 78.19 166 LEU A O 1
ATOM 1349 N N . GLY A 1 167 ? -2.135 -17.180 10.152 1.00 78.75 167 GLY A N 1
ATOM 1350 C CA . GLY A 1 167 ? -2.885 -16.995 8.914 1.00 78.75 167 GLY A CA 1
ATOM 1351 C C . GLY A 1 167 ? -3.813 -15.777 8.970 1.00 78.75 167 GLY A C 1
ATOM 1352 O O . GLY A 1 167 ? -4.394 -15.460 10.011 1.00 78.75 167 GLY A O 1
ATOM 1353 N N . TYR A 1 168 ? -3.967 -15.111 7.825 1.00 80.00 168 TYR A N 1
ATOM 1354 C CA . TYR A 1 168 ? -4.697 -13.847 7.696 1.00 80.00 168 TYR A CA 1
ATOM 1355 C C . TYR A 1 168 ? -6.112 -13.883 8.304 1.00 80.00 168 TYR A C 1
ATOM 1357 O O . TYR A 1 168 ? -6.487 -12.981 9.050 1.00 80.00 168 TYR A O 1
ATOM 1365 N N . ASP A 1 169 ? -6.880 -14.944 8.036 1.00 80.75 169 ASP A N 1
ATOM 1366 C CA . ASP A 1 169 ? -8.268 -15.063 8.501 1.00 80.75 169 ASP A CA 1
ATOM 1367 C C . ASP A 1 169 ? -8.353 -15.197 10.031 1.00 80.75 169 ASP A C 1
ATOM 1369 O O . ASP A 1 169 ? -9.185 -14.558 10.673 1.00 80.75 169 ASP A O 1
ATOM 1373 N N . VAL A 1 170 ? -7.427 -15.949 10.637 1.00 85.62 170 VAL A N 1
ATOM 1374 C CA . VAL A 1 170 ? -7.330 -16.098 12.099 1.00 85.62 170 VAL A CA 1
ATOM 1375 C C . VAL A 1 170 ? -6.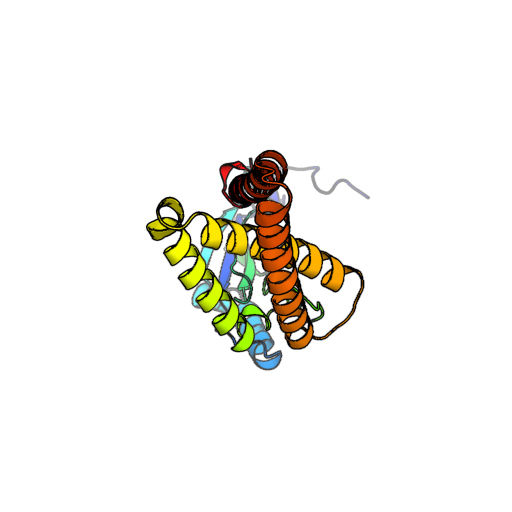936 -14.775 12.748 1.00 85.62 170 VAL A C 1
ATOM 1377 O O . VAL A 1 170 ? -7.506 -14.391 13.769 1.00 85.62 170 VAL A O 1
ATOM 1380 N N . ARG A 1 171 ? -5.994 -14.042 12.140 1.00 86.50 171 ARG A N 1
ATOM 1381 C CA . ARG A 1 171 ? -5.586 -12.725 12.633 1.00 86.50 171 ARG A CA 1
ATOM 1382 C C . ARG A 1 171 ? -6.751 -11.745 12.636 1.00 86.50 171 ARG A C 1
ATOM 1384 O O . ARG A 1 171 ? -6.942 -11.043 13.623 1.00 86.50 171 ARG A O 1
ATOM 1391 N N . LEU A 1 172 ? -7.539 -11.723 11.565 1.00 86.25 172 LEU A N 1
ATOM 1392 C CA . LEU A 1 172 ? -8.678 -10.822 11.437 1.00 86.25 172 LEU A CA 1
ATOM 1393 C C . LEU A 1 172 ? -9.749 -11.104 12.505 1.00 86.25 172 LEU A C 1
ATOM 1395 O O . LEU A 1 172 ? -10.245 -10.172 13.138 1.00 86.25 172 LEU A O 1
ATOM 1399 N N . VAL A 1 173 ? -10.030 -12.381 12.788 1.00 88.56 173 VAL A N 1
ATOM 1400 C CA . VAL A 1 173 ? -10.923 -12.779 13.892 1.00 88.56 173 VAL A CA 1
ATOM 1401 C C . VAL A 1 173 ? -10.358 -12.349 15.247 1.00 88.56 173 VAL A C 1
ATOM 1403 O O . VAL A 1 173 ? -11.080 -11.768 16.057 1.00 88.56 173 VAL A O 1
ATOM 1406 N N . LEU A 1 174 ? -9.067 -12.578 15.496 1.00 89.94 174 LEU A N 1
ATOM 1407 C CA . LEU A 1 174 ? -8.435 -12.222 16.768 1.00 89.94 174 LEU A CA 1
ATOM 1408 C C . LEU A 1 174 ? -8.435 -10.703 17.000 1.00 89.94 174 LEU A C 1
ATOM 1410 O O . LEU A 1 174 ? -8.716 -10.244 18.106 1.00 89.94 174 LEU A O 1
ATOM 1414 N N . THR A 1 175 ? -8.202 -9.921 15.945 1.00 90.12 175 THR A N 1
ATOM 1415 C CA . THR A 1 175 ? -8.329 -8.461 15.963 1.00 90.12 175 THR A CA 1
ATOM 1416 C C . THR A 1 175 ? -9.756 -8.018 16.275 1.00 90.12 175 THR A C 1
ATOM 1418 O O . THR A 1 175 ? -9.936 -7.117 17.092 1.00 90.12 175 THR A O 1
ATOM 1421 N N . ALA A 1 176 ? -10.772 -8.654 15.684 1.00 90.81 176 ALA A N 1
ATOM 1422 C CA . ALA A 1 176 ? -12.168 -8.334 15.976 1.00 90.81 176 ALA A CA 1
ATOM 1423 C C . ALA A 1 176 ? -12.515 -8.600 17.452 1.00 90.81 176 ALA A C 1
ATOM 1425 O O . ALA A 1 176 ? -13.115 -7.750 18.110 1.00 90.81 176 ALA A O 1
ATOM 1426 N N . VAL A 1 177 ? -12.075 -9.738 18.003 1.00 93.69 177 VAL A N 1
ATOM 1427 C CA . VAL A 1 177 ? -12.270 -10.083 19.422 1.00 93.69 177 VAL A CA 1
ATOM 1428 C C . VAL A 1 177 ? -11.561 -9.080 20.336 1.00 93.6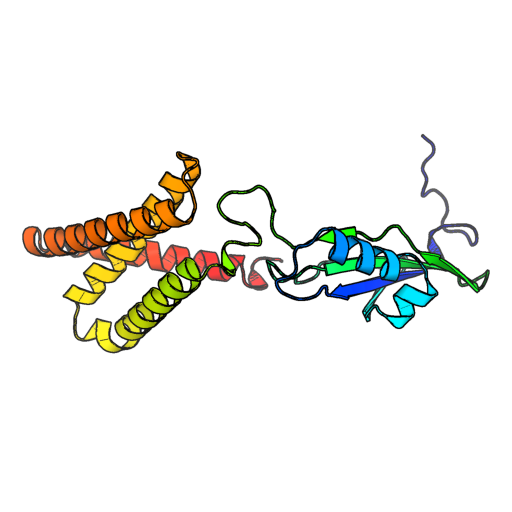9 177 VAL A C 1
ATOM 1430 O O . VAL A 1 177 ? -12.170 -8.563 21.273 1.00 93.69 177 VAL A O 1
ATOM 1433 N N . ALA A 1 178 ? -10.302 -8.745 20.047 1.00 93.00 178 ALA A N 1
ATOM 1434 C CA . ALA A 1 178 ? -9.537 -7.767 20.820 1.00 93.00 178 ALA A CA 1
ATOM 1435 C C . ALA A 1 178 ? -10.144 -6.353 20.753 1.00 93.00 178 ALA A C 1
ATOM 1437 O O . ALA A 1 178 ? -10.156 -5.627 21.752 1.00 93.00 178 ALA A O 1
ATOM 1438 N N . GLY A 1 179 ? -10.695 -5.972 19.598 1.00 92.94 179 GLY A N 1
ATOM 1439 C CA . GLY A 1 179 ? -11.457 -4.739 19.426 1.00 92.94 179 GLY A CA 1
ATOM 1440 C C . GLY A 1 179 ? -12.692 -4.705 20.327 1.00 92.94 179 GLY A C 1
ATOM 1441 O O . GLY A 1 179 ? -12.886 -3.738 21.059 1.00 92.94 179 GLY A O 1
ATOM 1442 N N . ILE A 1 180 ? -13.499 -5.775 20.344 1.00 93.19 180 ILE A N 1
ATOM 1443 C CA . ILE A 1 180 ? -14.699 -5.861 21.199 1.00 93.19 180 ILE A CA 1
ATOM 1444 C C . ILE A 1 180 ? -14.319 -5.728 22.678 1.00 93.19 180 ILE A C 1
ATOM 1446 O O . ILE A 1 180 ? -14.942 -4.954 23.405 1.00 93.19 180 ILE A O 1
ATOM 1450 N N . ILE A 1 181 ? -13.270 -6.432 23.116 1.00 94.31 181 ILE A N 1
ATOM 1451 C CA . ILE A 1 181 ? -12.768 -6.355 24.495 1.00 94.31 181 ILE A CA 1
ATOM 1452 C C . ILE A 1 181 ? -12.325 -4.924 24.830 1.00 94.31 181 ILE A C 1
ATOM 1454 O O . ILE A 1 181 ? -12.688 -4.403 25.883 1.00 94.31 181 ILE A O 1
ATOM 1458 N N . GLY A 1 182 ? -11.597 -4.262 23.926 1.00 90.44 182 GLY A N 1
ATOM 1459 C CA . GLY A 1 182 ? -11.150 -2.879 24.108 1.00 90.44 182 GLY A CA 1
ATOM 1460 C C . GLY A 1 182 ? -12.299 -1.871 24.181 1.00 90.44 182 GLY A C 1
ATOM 1461 O O . GLY A 1 182 ? -12.296 -0.998 25.049 1.00 90.44 182 GLY A O 1
ATOM 1462 N N . GLY A 1 183 ? -13.315 -2.022 23.328 1.00 90.62 183 GLY A N 1
ATOM 1463 C CA . GLY A 1 183 ? -14.529 -1.205 23.364 1.00 90.62 183 GLY A CA 1
ATOM 1464 C C . GLY A 1 183 ? -15.301 -1.368 24.675 1.00 90.62 183 GLY A C 1
ATOM 1465 O O . GLY A 1 183 ? -15.656 -0.377 25.314 1.00 90.62 183 GLY A O 1
ATOM 1466 N N . LEU A 1 184 ? -15.508 -2.612 25.128 1.00 92.06 184 LEU A N 1
ATOM 1467 C CA . LEU A 1 184 ? -16.156 -2.899 26.415 1.00 92.06 184 LEU A CA 1
ATOM 1468 C C . LEU A 1 184 ? -15.362 -2.328 27.593 1.00 92.06 184 LEU A C 1
ATOM 1470 O O . LEU A 1 184 ? -15.951 -1.745 28.503 1.00 92.06 184 LEU A O 1
ATOM 1474 N N . PHE A 1 185 ? -14.034 -2.459 27.566 1.00 89.81 185 PHE A N 1
ATOM 1475 C CA . PHE A 1 185 ? -13.152 -1.933 28.604 1.00 89.81 185 PHE A CA 1
ATOM 1476 C C . PHE A 1 185 ? -13.263 -0.410 28.729 1.00 89.81 185 PHE A C 1
ATOM 1478 O O . PHE A 1 185 ? -13.363 0.118 29.836 1.00 89.81 185 PHE A O 1
ATOM 1485 N N . LEU A 1 186 ? -13.319 0.300 27.602 1.00 86.81 186 LEU A N 1
ATOM 1486 C CA . LEU A 1 186 ? -13.476 1.752 27.587 1.00 86.81 186 LEU A CA 1
ATOM 1487 C C . LEU A 1 186 ? -14.827 2.193 28.147 1.00 86.81 186 LEU A C 1
ATOM 1489 O O . LEU A 1 186 ? -14.871 3.047 29.032 1.00 86.81 186 LEU A O 1
ATOM 1493 N N . VAL A 1 187 ? -15.917 1.555 27.723 1.00 88.88 187 VAL A N 1
ATOM 1494 C CA . VAL A 1 187 ? -17.254 1.824 28.275 1.00 88.88 187 VAL A CA 1
ATOM 1495 C C . VAL A 1 187 ? -17.304 1.536 29.778 1.00 88.88 187 VAL A C 1
ATOM 1497 O O . VAL A 1 187 ? -17.841 2.342 30.539 1.00 88.88 187 VAL A O 1
ATOM 1500 N N . ALA A 1 188 ? -16.697 0.434 30.227 1.00 87.69 188 ALA A N 1
ATOM 1501 C CA . ALA A 1 188 ? -16.610 0.085 31.642 1.00 87.69 188 ALA A CA 1
ATOM 1502 C C . ALA A 1 188 ? -15.777 1.101 32.442 1.00 87.69 188 ALA A C 1
ATOM 1504 O O . ALA A 1 188 ? -16.176 1.493 33.539 1.00 87.69 188 ALA A O 1
ATOM 1505 N N . SER A 1 189 ? -14.655 1.574 31.891 1.00 84.06 189 SER A N 1
ATOM 1506 C CA . SER A 1 189 ? -13.816 2.595 32.527 1.00 84.06 189 SER A CA 1
ATOM 1507 C C . SER A 1 189 ? -14.555 3.925 32.686 1.00 84.06 189 SER A C 1
ATOM 1509 O O . SER A 1 189 ? -14.482 4.547 33.747 1.00 84.06 189 SER A O 1
ATOM 1511 N N . TRP A 1 190 ? -15.340 4.322 31.681 1.00 85.81 190 TRP A N 1
ATOM 1512 C CA . TRP A 1 190 ? -16.169 5.518 31.750 1.00 85.81 190 TRP A CA 1
ATOM 1513 C C . TRP A 1 190 ? -17.281 5.359 32.785 1.00 85.81 190 TRP A C 1
ATOM 1515 O O . TRP A 1 190 ? -17.458 6.236 33.627 1.00 85.81 190 TRP A O 1
ATOM 1525 N N . TRP A 1 191 ? -17.968 4.212 32.789 1.00 84.75 191 TRP A N 1
ATOM 1526 C CA . TRP A 1 191 ? -19.001 3.906 33.779 1.00 84.75 191 TRP A CA 1
ATOM 1527 C C . TRP A 1 191 ? -18.459 3.915 35.213 1.00 84.75 191 TRP A C 1
ATOM 1529 O O . TRP A 1 191 ? -19.129 4.390 36.126 1.00 84.75 191 TRP A O 1
ATOM 1539 N N . ARG A 1 192 ? -17.246 3.389 35.427 1.00 85.25 192 ARG A N 1
ATOM 1540 C CA . ARG A 1 192 ? -16.668 3.239 36.766 1.00 85.25 192 ARG A CA 1
ATOM 1541 C C . ARG A 1 192 ? -16.023 4.513 37.299 1.00 85.25 192 ARG A C 1
ATOM 1543 O O . ARG A 1 192 ? -16.175 4.799 38.482 1.00 85.25 192 ARG A O 1
ATOM 1550 N N . PHE A 1 193 ? -15.275 5.232 36.466 1.00 76.94 193 PHE A N 1
ATOM 1551 C CA . PHE A 1 193 ? -14.441 6.354 36.907 1.00 76.94 193 PHE A CA 1
ATOM 1552 C C . PHE A 1 193 ? -14.989 7.721 36.502 1.00 76.94 193 PHE A C 1
ATOM 1554 O O . PHE A 1 193 ? -14.481 8.731 36.979 1.00 76.94 193 PHE A O 1
ATOM 1561 N N . GLY A 1 194 ? -15.964 7.785 35.586 1.00 75.81 194 GLY A N 1
ATOM 1562 C CA . GLY A 1 194 ? -16.416 9.051 35.000 1.00 75.81 194 GLY A CA 1
ATOM 1563 C C . GLY A 1 194 ? -15.290 9.830 34.304 1.00 75.81 194 GLY A C 1
ATOM 1564 O O . GLY A 1 194 ? -15.419 11.029 34.072 1.00 75.81 194 GLY A O 1
ATOM 1565 N N . SER A 1 195 ? -14.161 9.175 34.003 1.00 73.19 195 SER A N 1
ATOM 1566 C CA . SER A 1 195 ? -12.941 9.843 33.550 1.00 73.19 195 SER A CA 1
ATOM 1567 C C . SER A 1 195 ? -13.043 10.218 32.075 1.00 73.19 195 SER A C 1
ATOM 1569 O O . SER A 1 195 ? -12.824 9.405 31.176 1.00 73.19 195 SER A O 1
ATOM 1571 N N . VAL A 1 196 ? -13.367 11.486 31.829 1.00 74.94 196 VAL A N 1
ATOM 1572 C CA . VAL A 1 196 ? -13.434 12.080 30.486 1.00 74.94 196 VAL A CA 1
ATOM 1573 C C . VAL A 1 196 ? -12.040 12.198 29.856 1.00 74.94 196 VAL A C 1
ATOM 1575 O O . VAL A 1 196 ? -11.906 12.097 28.640 1.00 74.94 196 VAL A O 1
ATOM 1578 N N . LEU A 1 197 ? -10.987 12.342 30.670 1.00 79.00 197 LEU A N 1
ATOM 1579 C CA . LEU A 1 197 ? -9.614 12.562 30.200 1.00 79.00 197 LEU A CA 1
ATOM 1580 C C . LEU A 1 197 ? -9.051 11.368 29.416 1.00 79.00 197 LEU A C 1
ATOM 1582 O O . LEU A 1 197 ? -8.485 11.557 28.343 1.00 79.00 197 LEU A O 1
ATOM 1586 N N . LEU A 1 198 ? -9.243 10.142 29.916 1.00 78.19 198 LEU A N 1
ATOM 1587 C CA . LEU A 1 198 ? -8.767 8.927 29.239 1.00 78.19 198 LEU A CA 1
ATOM 1588 C C . LEU A 1 198 ? -9.496 8.730 27.900 1.00 78.19 198 LEU A C 1
ATOM 1590 O O . LEU A 1 198 ? -8.876 8.404 26.889 1.00 78.19 198 LEU A O 1
ATOM 1594 N N . CYS A 1 199 ? -10.798 9.017 27.879 1.00 77.94 199 CYS A N 1
ATOM 1595 C CA . CYS A 1 199 ? -11.619 8.961 26.673 1.00 77.94 199 CYS A CA 1
ATOM 1596 C C . CYS A 1 199 ? -11.134 9.970 25.618 1.00 77.94 199 CYS A C 1
ATOM 1598 O O . CYS A 1 199 ? -10.897 9.599 24.471 1.00 77.94 199 CYS A O 1
ATOM 1600 N N . MET A 1 200 ? -10.920 11.228 26.022 1.00 82.69 200 MET A N 1
ATOM 1601 C CA . MET A 1 200 ? -10.425 12.290 25.137 1.00 82.69 200 MET A CA 1
ATOM 1602 C C . MET A 1 200 ? -9.032 11.983 24.581 1.00 82.69 200 MET A C 1
ATOM 1604 O O . MET A 1 200 ? -8.772 12.255 23.411 1.00 82.69 200 MET A O 1
ATOM 1608 N N . PHE A 1 201 ? -8.151 11.374 25.381 1.00 85.75 201 PHE A N 1
ATOM 1609 C CA . PHE A 1 201 ? -6.824 10.966 24.924 1.00 85.75 201 PHE A CA 1
ATOM 1610 C C . PHE A 1 201 ? -6.893 9.920 23.803 1.00 85.75 201 PHE A C 1
ATOM 1612 O O . PHE A 1 201 ? -6.233 10.075 22.779 1.00 85.75 201 PHE A O 1
ATOM 1619 N N . ILE A 1 202 ? -7.720 8.882 23.962 1.00 83.88 202 ILE A N 1
ATOM 1620 C CA . ILE A 1 202 ? -7.849 7.814 22.958 1.00 83.88 202 ILE A CA 1
ATOM 1621 C C . ILE A 1 202 ? -8.470 8.348 21.665 1.00 83.88 202 ILE A C 1
ATOM 1623 O O . ILE A 1 202 ? -7.961 8.062 20.582 1.00 83.88 202 ILE A O 1
ATOM 1627 N N . ILE A 1 203 ? -9.513 9.174 21.771 1.00 84.00 203 ILE A N 1
ATOM 1628 C CA . ILE A 1 203 ? -10.140 9.824 20.612 1.00 84.00 203 ILE A CA 1
ATOM 1629 C C . ILE A 1 203 ? -9.121 10.709 19.880 1.00 84.00 203 ILE A C 1
ATOM 1631 O O . ILE A 1 203 ? -8.987 10.621 18.659 1.00 84.00 2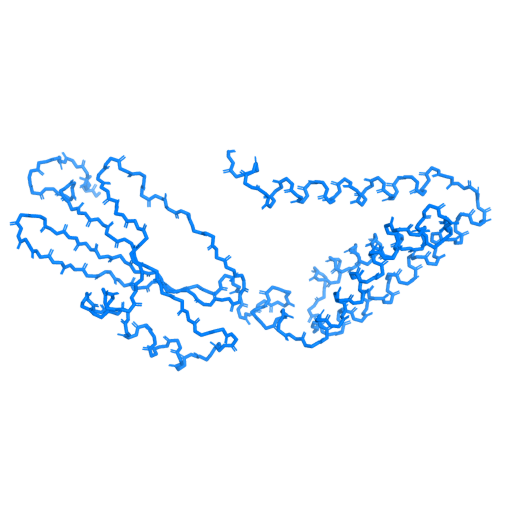03 ILE A O 1
ATOM 1635 N N . GLY A 1 204 ? -8.355 11.513 20.625 1.00 86.38 204 GLY A N 1
ATOM 1636 C CA . GLY A 1 204 ? -7.302 12.364 20.073 1.00 86.38 204 GLY A CA 1
ATOM 1637 C C . GLY A 1 204 ? -6.198 11.575 19.367 1.00 86.38 204 GLY A C 1
ATOM 1638 O O . GLY A 1 204 ? -5.748 11.981 18.299 1.00 86.38 204 GLY A O 1
ATOM 1639 N N . LEU A 1 205 ? -5.800 10.421 19.909 1.00 87.38 205 LEU A N 1
ATOM 1640 C CA . LEU A 1 205 ? -4.792 9.551 19.301 1.00 87.38 205 LEU A CA 1
ATOM 1641 C C . LEU A 1 205 ? -5.292 8.957 17.976 1.00 87.38 205 LEU A C 1
ATOM 1643 O O . LEU A 1 205 ? -4.571 8.998 16.980 1.00 87.38 205 LEU A O 1
ATOM 1647 N N . VAL A 1 206 ? -6.539 8.473 17.930 1.00 85.88 206 VAL A N 1
ATOM 1648 C CA . VAL A 1 206 ? -7.150 7.940 16.699 1.00 85.88 206 VAL A CA 1
ATOM 1649 C C . VAL A 1 206 ? -7.256 9.025 15.622 1.00 85.88 206 VAL A C 1
ATOM 1651 O O . VAL A 1 206 ? -6.829 8.807 14.489 1.00 85.88 206 VAL A O 1
ATOM 1654 N N . LEU A 1 207 ? -7.756 10.216 15.969 1.00 86.38 207 LEU A N 1
ATOM 1655 C CA . LEU A 1 207 ? -7.831 11.360 15.050 1.00 86.38 207 LEU A CA 1
ATOM 1656 C C . LEU A 1 207 ? -6.449 11.813 14.565 1.00 86.38 207 LEU A C 1
ATOM 1658 O O . LEU A 1 207 ? -6.266 12.050 13.372 1.00 86.38 207 LEU A O 1
ATOM 1662 N N . GLY A 1 208 ? -5.469 11.894 15.466 1.00 89.56 208 GLY A N 1
ATOM 1663 C CA . GLY A 1 208 ? -4.094 12.252 15.123 1.00 89.56 208 GLY A CA 1
ATOM 1664 C C . GLY A 1 208 ? -3.459 11.252 14.157 1.00 89.56 208 GLY A C 1
ATOM 1665 O O . GLY A 1 208 ? -2.820 11.652 13.184 1.00 89.56 208 GLY A O 1
ATOM 1666 N N . PHE A 1 209 ? -3.696 9.955 14.367 1.00 85.75 209 PHE A N 1
ATOM 1667 C CA . PHE A 1 209 ? -3.228 8.905 13.466 1.00 85.75 209 PHE A CA 1
ATOM 1668 C C . PHE A 1 209 ? -3.878 8.997 12.077 1.00 85.75 209 PHE A C 1
ATOM 1670 O O . PHE A 1 209 ? -3.184 8.893 11.063 1.00 85.75 209 PHE A O 1
ATOM 1677 N N . LEU A 1 210 ? -5.191 9.247 12.012 1.00 85.69 210 LEU A N 1
ATOM 1678 C CA . LEU A 1 210 ? -5.909 9.449 10.748 1.00 85.69 210 LEU A CA 1
ATOM 1679 C C . LEU A 1 210 ? -5.393 10.676 9.987 1.00 85.69 210 LEU A C 1
ATOM 1681 O O . LEU A 1 210 ? -5.154 10.602 8.780 1.00 85.69 210 LEU A O 1
ATOM 1685 N N . PHE A 1 211 ? -5.179 11.790 10.687 1.00 87.44 211 PHE A N 1
ATOM 1686 C CA . PHE A 1 211 ? -4.657 13.016 10.089 1.00 87.44 211 PHE A CA 1
ATOM 1687 C C . PHE A 1 211 ? -3.237 12.819 9.550 1.00 87.44 211 PHE A C 1
ATOM 1689 O O . PHE A 1 211 ? -2.960 13.153 8.399 1.00 87.44 211 PHE A O 1
ATOM 1696 N N . SER A 1 212 ? -2.362 12.191 10.341 1.00 86.12 212 SER A N 1
ATOM 1697 C CA . SER A 1 212 ? -1.003 11.854 9.912 1.00 86.12 212 SER A CA 1
ATOM 1698 C C . SER A 1 212 ? -1.012 10.947 8.680 1.00 86.12 212 SER A C 1
ATOM 1700 O O . SER A 1 212 ? -0.337 11.247 7.698 1.00 86.12 212 SER A O 1
ATOM 1702 N N . SER A 1 213 ? -1.840 9.899 8.682 1.00 83.62 213 SER A N 1
ATOM 1703 C CA . SER A 1 213 ? -1.977 8.987 7.539 1.00 83.62 213 SER A CA 1
ATOM 1704 C C . SER A 1 213 ? -2.444 9.724 6.284 1.00 83.62 213 SER A C 1
ATOM 1706 O O . SER A 1 213 ? -1.890 9.529 5.207 1.00 83.62 213 SER A O 1
ATOM 1708 N N . THR A 1 214 ? -3.422 10.620 6.420 1.00 83.44 214 THR A N 1
ATOM 1709 C CA . THR A 1 214 ? -3.926 11.410 5.291 1.00 83.44 214 THR A CA 1
ATOM 1710 C C . THR A 1 214 ? -2.817 12.265 4.688 1.00 83.44 214 THR A C 1
ATOM 1712 O O . THR A 1 214 ? -2.674 12.291 3.473 1.00 83.44 214 THR A O 1
ATOM 1715 N N . ILE A 1 215 ? -1.985 12.910 5.508 1.00 84.75 215 ILE A N 1
ATOM 1716 C CA . ILE A 1 215 ? -0.857 13.716 5.019 1.00 84.75 215 ILE A CA 1
ATOM 1717 C C . ILE A 1 215 ? 0.187 12.851 4.303 1.00 84.75 215 ILE A C 1
ATOM 1719 O O . ILE A 1 215 ? 0.650 13.235 3.235 1.00 84.75 215 ILE A O 1
ATOM 1723 N N . PHE A 1 216 ? 0.533 11.681 4.848 1.00 79.00 216 PHE A N 1
ATOM 1724 C CA . PHE A 1 216 ? 1.528 10.792 4.236 1.00 79.00 216 PHE A CA 1
ATOM 1725 C C . PHE A 1 216 ? 1.070 10.185 2.904 1.00 79.00 216 PHE A C 1
ATOM 1727 O O . PHE A 1 216 ? 1.885 10.015 2.001 1.00 79.00 216 PHE A O 1
ATOM 1734 N N . PHE A 1 217 ? -0.216 9.848 2.776 1.00 70.44 217 PHE A N 1
ATOM 1735 C CA . PHE A 1 217 ? -0.757 9.206 1.573 1.00 70.44 217 PHE A CA 1
ATOM 1736 C C . PHE A 1 217 ? -1.336 10.190 0.547 1.00 70.44 217 PHE A C 1
ATOM 1738 O O . PHE A 1 217 ? -1.633 9.790 -0.578 1.00 70.44 217 PHE A O 1
ATOM 1745 N N . THR A 1 218 ? -1.489 11.469 0.899 1.00 73.81 218 THR A N 1
ATOM 1746 C CA . THR A 1 218 ? -1.831 12.522 -0.065 1.00 73.81 218 THR A CA 1
ATOM 1747 C C . THR A 1 218 ? -0.562 13.134 -0.665 1.00 73.81 218 THR A C 1
ATOM 1749 O O . THR A 1 218 ? 0.484 13.164 -0.016 1.00 73.81 218 THR A O 1
ATOM 1752 N N . PRO A 1 219 ? -0.625 13.670 -1.899 1.00 59.78 219 PRO A N 1
ATOM 1753 C CA . PRO A 1 219 ? 0.538 14.235 -2.596 1.00 59.78 219 PRO A CA 1
ATOM 1754 C C . PRO A 1 219 ? 1.218 15.409 -1.867 1.00 59.78 219 PRO A C 1
ATOM 1756 O O . PRO A 1 219 ? 2.294 15.831 -2.274 1.00 59.78 219 PRO A O 1
ATOM 1759 N N . LEU A 1 220 ? 0.626 15.926 -0.785 1.00 54.66 220 LEU A N 1
ATOM 1760 C CA . LEU A 1 220 ? 1.214 16.967 0.058 1.00 54.66 220 LEU A CA 1
ATOM 1761 C C . LEU A 1 220 ? 2.410 16.467 0.891 1.00 54.66 220 LEU A C 1
ATOM 1763 O O . LEU A 1 220 ? 3.232 17.283 1.292 1.00 54.66 220 LEU A O 1
ATOM 1767 N N . GLY A 1 221 ? 2.523 15.156 1.144 1.00 48.25 221 GLY A N 1
ATOM 1768 C CA . GLY A 1 221 ? 3.648 14.544 1.864 1.00 48.25 221 GLY A CA 1
ATOM 1769 C C . GLY A 1 221 ? 4.764 13.981 0.974 1.00 48.25 221 GLY A C 1
ATOM 1770 O O . GLY A 1 221 ? 5.771 13.511 1.496 1.00 48.25 221 GLY A O 1
ATOM 1771 N N . MET A 1 222 ? 4.601 14.002 -0.353 1.00 48.38 222 MET A N 1
ATOM 1772 C CA . MET A 1 222 ? 5.582 13.482 -1.323 1.00 48.38 222 MET A CA 1
ATOM 1773 C C . MET A 1 222 ? 6.458 14.582 -1.946 1.00 48.38 222 MET A C 1
ATOM 1775 O O . MET A 1 222 ? 7.007 14.381 -3.032 1.00 48.38 222 MET A O 1
ATOM 1779 N N . HIS A 1 223 ? 6.570 15.736 -1.281 1.00 42.59 223 HIS A N 1
ATOM 1780 C CA . HIS A 1 223 ? 7.306 16.894 -1.780 1.00 42.59 223 HIS A CA 1
ATOM 1781 C C . HIS A 1 223 ? 8.574 17.207 -0.987 1.00 42.59 223 HIS A C 1
ATOM 1783 O O . HIS A 1 223 ? 8.554 17.054 0.255 1.00 42.59 223 HIS A O 1
#

Sequence (223 aa):
PPSCDSGTGQNSRWRLRYDVYQYFLPENELSEVVLMSHIRKMSEVQSIKANGIKMLTLTTDDKTNVYFSSLPGQGVIYNVIVWDPLWNTSAAYIPVHTYTCSFADLVDNCFSLSKLSTKLFFTTCAVLGLFTCFFGHRFWKTDLFYMGFIFSGFFFFVFITRVTGLGYDVRLVLTAVAGIIGGLFLVASWWRFGSVLLCMFIIGLVLGFLFSSTIFFTPLGMH

Nearest PDB structures (foldseek):
  6o02-assembly1_B  TM=5.743E-01  e=1.321E+00  synthetic construct
  9f00-assembly1_C  TM=5.786E-01  e=5.541E+00  synthetic construct

Radius of gyration: 25.58 Å; Cα contacts (8 Å, |Δi|>4): 271; chains: 1; bounding box: 64×36×74 Å

InterPro domains:
  IPR025256 TM7S3/TM198-like domain [PF13886] (123-220)
  IPR042502 Transmembrane 7 superfamily member 3 [PTHR15937] (1-221)
  IPR060567 TM7SF3-like, second immunoglobulin-like domain [PF27919] (1-103)

Solvent-accessible surface area (backbone atoms only — not comparable to full-atom values): 12627 Å² total; per-residue (Å²): 131,83,73,90,83,80,58,89,53,96,90,29,77,67,66,43,35,38,37,37,29,43,34,78,48,66,73,88,63,85,48,65,71,59,50,53,57,52,51,61,46,40,55,44,61,69,42,30,67,74,72,30,46,79,75,50,73,43,48,69,91,47,78,88,76,82,86,78,93,77,56,72,40,42,34,36,38,38,35,42,37,40,36,36,82,88,79,73,45,73,49,52,45,85,56,47,73,47,31,78,44,40,90,80,56,79,70,62,24,49,60,48,76,72,34,66,69,49,51,54,51,53,51,50,51,49,54,53,50,54,48,39,73,76,45,23,88,82,36,60,70,60,39,44,24,52,53,22,21,52,55,34,18,52,54,46,42,54,49,47,63,75,77,41,95,62,57,56,71,61,46,53,52,50,22,52,53,44,6,53,52,30,8,51,49,44,44,49,46,37,74,73,64,66,47,59,65,64,54,52,50,55,52,50,50,56,52,49,51,51,52,51,49,49,42,63,76,34,79,84,54,77,113

Mean predicted aligned error: 10.48 Å

Foldseek 3Di:
DPDLPPDPDPPHPQQKKKWKWKAWFDAPDPDPVSVVVVLVLCQDPVSRVVHTDTDDIDHNVDDPDDDDDDDALIKMKMKIWIAHPPVRDIDIDRIDMDNVADCPAQARHSCLCVDPLNVVVVVVLVVLVVCCVVCVVVPVLVVLLQLQLVLQLVVQLVVCRVPHSDHPNVSNVVSNVRSNVRSVVRSVCCVPPVDVPVSVVSVVVVVVVVVVVCCCPDVVNVD

Secondary structure (DSSP, 8-state):
---TT---STTSGGG-EEEEEEEEPPTT---HHHHHHHHHHTSSHHHHHHHSEEEEEE-TTS-S-------TT--EEEEEEEEETTTTEEEEPPPEEE-SSBSS-SSSBTTTTT-HHHHHHHHHHHHHHHHHHHHTTT-HHHHHHHHHHHHHHHHHHHHHHHH----HHHHHHHHHHHHHHHHHHHHHHHHHH--HHHHHHHHHHHHHHHHHHHHHHSGGG--